Protein AF-0000000077143317 (afdb_homodimer)

Nearest PDB structures (foldseek):
  6uvq-assembly1_A  TM=7.408E-01  e=1.095E-12  Actinomadura melliaura
  2o57-assembly2_D  TM=7.530E-01  e=7.441E-12  Galdieria sulphuraria
  4pne-assembly3_A  TM=7.759E-01  e=2.725E-11  Saccharopolyspora spinosa
  4pne-assembly3_B  TM=7.697E-01  e=2.408E-11  Saccharopolyspora spinosa
  7v6h-assembly2_B  TM=6.371E-01  e=3.889E-10  Saccharopolyspora spinosa

Organism: Thermoanaerobacter italicus (strain DSM 9252 / Ab9) (NCBI:txid580331)

InterPro domains:
  IPR013216 Methyltransferase type 11 [PF08241] (20-117)
  IPR029063 S-adenosyl-L-methionine-dependent methyltransferase superfamily [G3DSA:3.40.50.150] (11-166)
  IPR029063 S-adenosyl-L-methionine-dependent methyltransferase superfamily [SSF53335] (5-152)

Solvent-accessible surface area (backbone atoms only — not comparable to full-atom values): 18092 Å² total; per-residue (Å²): 131,56,68,68,56,50,51,52,45,63,72,70,51,71,51,69,47,38,26,36,28,41,48,31,55,69,31,62,66,43,51,50,45,21,69,38,43,22,38,24,38,26,28,26,74,44,65,65,38,50,53,52,14,49,65,62,37,66,79,41,94,43,45,86,34,49,43,66,34,55,43,50,66,70,63,59,50,55,56,71,46,66,19,44,28,30,32,34,59,66,36,58,40,73,38,93,53,46,66,49,28,50,52,39,47,57,46,28,28,19,85,67,13,38,41,38,41,32,33,50,34,75,63,27,46,52,55,48,42,62,56,25,65,71,65,70,67,82,79,72,44,93,65,50,68,65,56,52,49,49,49,39,30,72,78,66,68,32,69,60,49,73,46,84,48,89,36,40,29,36,39,39,29,54,76,132,57,68,69,57,51,50,52,45,64,72,69,51,73,51,70,48,39,29,36,28,42,48,32,54,69,30,61,66,45,50,50,44,20,69,38,43,22,40,23,39,25,28,24,72,44,66,66,38,49,53,52,14,49,64,63,38,67,80,40,93,44,45,87,34,51,44,64,34,55,43,48,66,73,61,59,52,56,55,71,47,66,18,44,28,31,33,33,59,65,34,59,41,73,38,92,54,46,67,49,28,50,52,41,48,57,46,28,26,18,86,68,12,37,42,38,41,32,34,51,34,75,63,26,45,51,54,48,43,62,56,25,66,72,64,68,67,82,78,71,45,92,65,50,66,66,56,50,50,50,48,39,30,72,77,67,68,34,69,60,49,74,46,84,49,87,36,42,28,36,37,39,30,54,76

Sequence (350 aa):
MERDIKEAMEMLGRGNGKALDIGTGRGRMAAALAEYGYQVVSLDESKEALKRAEGLLKESATLENILLLHGDAHNLPFLDETFDVVATYNAMHHMRDYKKVLDEMVRVCKKGGSILISELNEYGKKVVAERHKERGSHHEANISIEDIAKYLEVEYALIGEIKQGERTDIFISKKMERDIKEAMEMLGRGNGKALDIGTGRGRMAAALAEYGYQVVSLDESKEALKRAEGLLKESATLENILLLHGDAHNLPFLDETFDVVATYNAMHHMRDYKKVLDEMVRVCKKGGSILISELNEYGKKVVAERHKERGSHHEANISIEDIAKYLEVEYALIGEIKQGERTDIFISKK

pLDDT: mean 92.5, std 11.62, range [44.09, 98.94]

Structure (mmCIF, N/CA/C/O backbone):
data_AF-0000000077143317-model_v1
#
loop_
_entity.id
_entity.type
_entity.pdbx_description
1 polymer 'Methyltransferase type 11'
#
loop_
_atom_site.group_PDB
_atom_site.id
_atom_site.type_symbol
_atom_site.label_atom_id
_atom_site.label_alt_id
_atom_site.label_comp_id
_atom_site.label_asym_id
_atom_site.label_entity_id
_atom_site.label_seq_id
_atom_site.pdbx_PDB_ins_code
_atom_site.Cartn_x
_atom_site.Cartn_y
_atom_site.Cartn_z
_atom_site.occupancy
_atom_site.B_iso_or_equiv
_atom_site.auth_seq_id
_atom_site.auth_comp_id
_atom_site.auth_asym_id
_atom_site.auth_atom_id
_atom_site.pdbx_PDB_model_num
ATOM 1 N N . MET A 1 1 ? -5.98 -24.484 3.463 1 80.69 1 MET A N 1
ATOM 2 C CA . MET A 1 1 ? -5.02 -24.016 2.465 1 80.69 1 MET A CA 1
ATOM 3 C C . MET A 1 1 ? -4.828 -25.047 1.367 1 80.69 1 MET A C 1
ATOM 5 O O . MET A 1 1 ? -4.715 -26.25 1.65 1 80.69 1 MET A O 1
ATOM 9 N N . GLU A 1 2 ? -4.883 -24.578 0.141 1 89.44 2 GLU A N 1
ATOM 10 C CA . GLU A 1 2 ? -4.727 -25.484 -0.997 1 89.44 2 GLU A CA 1
ATOM 11 C C . GLU A 1 2 ? -3.311 -26.047 -1.062 1 89.44 2 GLU A C 1
ATOM 13 O O . GLU A 1 2 ? -2.352 -25.391 -0.662 1 89.44 2 GLU A O 1
ATOM 18 N N . ARG A 1 3 ? -3.195 -27.25 -1.628 1 92 3 ARG A N 1
ATOM 19 C CA . ARG A 1 3 ? -1.944 -28 -1.628 1 92 3 ARG A CA 1
ATOM 20 C C . ARG A 1 3 ? -0.84 -27.234 -2.342 1 92 3 ARG A C 1
ATOM 22 O O . ARG A 1 3 ? 0.293 -27.172 -1.862 1 92 3 ARG A O 1
ATOM 29 N N . ASP A 1 4 ? -1.129 -26.703 -3.457 1 94.38 4 ASP A N 1
ATOM 30 C CA . ASP A 1 4 ? -0.106 -26 -4.223 1 94.38 4 ASP A CA 1
ATOM 31 C C . ASP A 1 4 ? 0.357 -24.75 -3.486 1 94.38 4 ASP A C 1
ATOM 33 O O . ASP A 1 4 ? 1.539 -24.391 -3.525 1 94.38 4 ASP A O 1
ATOM 37 N N . ILE A 1 5 ? -0.468 -24.047 -2.768 1 96.62 5 ILE A N 1
ATOM 38 C CA . ILE A 1 5 ? -0.108 -22.875 -1.988 1 96.62 5 ILE A CA 1
ATOM 39 C C . ILE A 1 5 ? 0.762 -23.281 -0.802 1 96.62 5 ILE A C 1
ATOM 41 O O . ILE A 1 5 ? 1.771 -22.641 -0.51 1 96.62 5 ILE A O 1
ATOM 45 N N . LYS A 1 6 ? 0.319 -24.328 -0.169 1 96.44 6 LYS A N 1
ATOM 46 C CA . LYS A 1 6 ? 1.118 -24.844 0.938 1 96.44 6 LYS A CA 1
ATOM 47 C C . LYS A 1 6 ? 2.539 -25.172 0.485 1 96.44 6 LYS A C 1
ATOM 49 O O . LYS A 1 6 ? 3.506 -24.859 1.181 1 96.44 6 LYS A O 1
ATOM 54 N N . GLU A 1 7 ? 2.619 -25.844 -0.623 1 97.19 7 GLU A N 1
ATOM 55 C CA . GLU A 1 7 ? 3.928 -26.188 -1.17 1 97.19 7 GLU A CA 1
ATOM 56 C C . GLU A 1 7 ? 4.746 -24.938 -1.473 1 97.19 7 GLU A C 1
ATOM 58 O O . GLU A 1 7 ? 5.941 -24.875 -1.177 1 97.19 7 GLU A O 1
ATOM 63 N N . ALA A 1 8 ? 4.133 -23.953 -2.076 1 97.81 8 ALA A N 1
ATOM 64 C CA . ALA A 1 8 ? 4.801 -22.688 -2.359 1 97.81 8 ALA A CA 1
ATOM 65 C C . ALA A 1 8 ? 5.328 -22.047 -1.078 1 97.81 8 ALA A C 1
ATOM 67 O O . ALA A 1 8 ? 6.469 -21.578 -1.035 1 97.81 8 ALA A O 1
ATOM 68 N N . MET A 1 9 ? 4.551 -22.078 -0.03 1 98 9 MET A N 1
ATOM 69 C CA . MET A 1 9 ? 4.918 -21.469 1.244 1 98 9 MET A CA 1
ATOM 70 C C . MET A 1 9 ? 6.062 -22.234 1.901 1 98 9 MET A C 1
ATOM 72 O O . MET A 1 9 ? 6.945 -21.625 2.516 1 98 9 MET A O 1
ATOM 76 N N . GLU A 1 10 ? 5.969 -23.484 1.761 1 97.44 10 GLU A N 1
ATOM 77 C CA . GLU A 1 10 ? 7.043 -24.297 2.318 1 97.44 10 GLU A CA 1
ATOM 78 C C . GLU A 1 10 ? 8.367 -24.031 1.615 1 97.44 10 GLU A C 1
ATOM 80 O O . GLU A 1 10 ? 9.43 -24.031 2.25 1 97.44 10 GLU A O 1
ATOM 85 N N . MET A 1 11 ? 8.32 -23.812 0.359 1 97.88 11 MET A N 1
ATOM 86 C CA . MET A 1 11 ? 9.523 -23.453 -0.387 1 97.88 11 MET A CA 1
ATOM 87 C C . MET A 1 11 ? 10.039 -22.094 0.04 1 97.88 11 MET A C 1
ATOM 89 O O . MET A 1 11 ? 11.25 -21.875 0.135 1 97.88 11 MET A O 1
ATOM 93 N N . LEU A 1 12 ? 9.203 -21.156 0.278 1 98.19 12 LEU A N 1
ATOM 94 C CA . LEU A 1 12 ? 9.539 -19.781 0.642 1 98.19 12 LEU A CA 1
ATOM 95 C C . LEU A 1 12 ? 10.055 -19.719 2.074 1 98.19 12 LEU A C 1
ATOM 97 O O . LEU A 1 12 ? 11.062 -19.062 2.346 1 98.19 12 LEU A O 1
ATOM 101 N N . GLY A 1 13 ? 9.305 -20.344 2.982 1 97.94 13 GLY A N 1
ATOM 102 C CA . GLY A 1 13 ? 9.617 -20.297 4.402 1 97.94 13 GLY A CA 1
ATOM 103 C C . GLY A 1 13 ? 8.961 -19.141 5.117 1 97.94 13 GLY A C 1
ATOM 104 O O . GLY A 1 13 ? 8.508 -18.188 4.477 1 97.94 13 GLY A O 1
ATOM 105 N N . ARG A 1 14 ? 8.93 -19.266 6.434 1 97.81 14 ARG A N 1
ATOM 106 C CA . ARG A 1 14 ? 8.391 -18.203 7.266 1 97.81 14 ARG A CA 1
ATOM 107 C C . ARG A 1 14 ? 9.32 -16.984 7.262 1 97.81 14 ARG A C 1
ATOM 109 O O . ARG A 1 14 ? 10.523 -17.109 7.043 1 97.81 14 ARG A O 1
ATOM 116 N N . GLY A 1 15 ? 8.672 -15.805 7.52 1 96.31 15 GLY A N 1
ATOM 117 C CA . GLY A 1 15 ? 9.43 -14.562 7.574 1 96.31 15 GLY A CA 1
ATOM 118 C C . GLY A 1 15 ? 8.664 -13.422 8.227 1 96.31 15 GLY A C 1
ATOM 119 O O . GLY A 1 15 ? 7.676 -13.648 8.922 1 96.31 15 GLY A O 1
ATOM 120 N N . ASN A 1 16 ? 9.297 -12.188 8.195 1 93.56 16 ASN A N 1
ATOM 121 C CA . ASN A 1 16 ? 8.656 -11.047 8.844 1 93.56 16 ASN A CA 1
ATOM 122 C C . ASN A 1 16 ? 8.719 -9.797 7.965 1 93.56 16 ASN A C 1
ATOM 124 O O . ASN A 1 16 ? 8.344 -8.711 8.406 1 93.56 16 ASN A O 1
ATOM 128 N N . GLY A 1 17 ? 9.133 -9.844 6.844 1 96.31 17 GLY A N 1
ATOM 129 C CA . GLY A 1 17 ? 9.273 -8.688 5.973 1 96.31 17 GLY A CA 1
ATOM 130 C C . GLY A 1 17 ? 8.023 -8.375 5.184 1 96.31 17 GLY A C 1
ATOM 131 O O . GLY A 1 17 ? 6.934 -8.844 5.523 1 96.31 17 GLY A O 1
ATOM 132 N N . LYS A 1 18 ? 8.125 -7.504 4.215 1 98.38 18 LYS A N 1
ATOM 133 C CA . LYS A 1 18 ? 7.027 -7.098 3.344 1 98.38 18 LYS A CA 1
ATOM 134 C C . LYS A 1 18 ? 6.91 -8.023 2.139 1 98.38 18 LYS A C 1
ATOM 136 O O . LYS A 1 18 ? 7.91 -8.344 1.495 1 98.38 18 LYS A O 1
ATOM 141 N N . ALA A 1 19 ? 5.699 -8.492 1.866 1 98.81 19 ALA A N 1
ATOM 142 C CA . ALA A 1 19 ? 5.426 -9.32 0.696 1 98.81 19 ALA A CA 1
ATOM 143 C C . ALA A 1 19 ? 4.379 -8.672 -0.204 1 98.81 19 ALA A C 1
ATOM 145 O O . ALA A 1 19 ? 3.432 -8.047 0.283 1 98.81 19 ALA A O 1
ATOM 146 N N . LEU A 1 20 ? 4.598 -8.812 -1.461 1 98.94 20 LEU A N 1
ATOM 147 C CA . LEU A 1 20 ? 3.641 -8.359 -2.465 1 98.94 20 LEU A CA 1
ATOM 148 C C . LEU A 1 20 ? 2.988 -9.547 -3.166 1 98.94 20 LEU A C 1
ATOM 150 O O . LEU A 1 20 ? 3.682 -10.43 -3.67 1 98.94 20 LEU A O 1
ATOM 154 N N . ASP A 1 21 ? 1.729 -9.609 -3.125 1 98.75 21 ASP A N 1
ATOM 155 C CA . ASP A 1 21 ? 0.926 -10.562 -3.891 1 98.75 21 ASP A CA 1
ATOM 156 C C . ASP A 1 21 ? 0.258 -9.883 -5.082 1 98.75 21 ASP A C 1
ATOM 158 O O . ASP A 1 21 ? -0.619 -9.031 -4.91 1 98.75 21 ASP A O 1
ATOM 162 N N . ILE A 1 22 ? 0.674 -10.242 -6.277 1 98.56 22 ILE A N 1
ATOM 163 C CA . ILE A 1 22 ? 0.123 -9.648 -7.488 1 98.56 22 ILE A CA 1
ATOM 164 C C . ILE A 1 22 ? -0.989 -10.539 -8.039 1 98.56 22 ILE A C 1
ATOM 166 O O . ILE A 1 22 ? -0.757 -11.703 -8.359 1 98.56 22 ILE A O 1
ATOM 170 N N . GLY A 1 23 ? -2.082 -9.969 -8.289 1 97.56 23 GLY A N 1
ATOM 171 C CA . GLY A 1 23 ? -3.266 -10.742 -8.617 1 97.56 23 GLY A CA 1
ATOM 172 C C . GLY A 1 23 ? -3.957 -11.312 -7.395 1 97.56 23 GLY A C 1
ATOM 173 O O . GLY A 1 23 ? -3.898 -12.523 -7.152 1 97.56 23 GLY A O 1
ATOM 174 N N . THR A 1 24 ? -4.738 -10.508 -6.684 1 95.12 24 THR A N 1
ATOM 175 C CA . THR A 1 24 ? -5.328 -10.891 -5.406 1 95.12 24 THR A CA 1
ATOM 176 C C . THR A 1 24 ? -6.316 -12.039 -5.586 1 95.12 24 THR A C 1
ATOM 178 O O . THR A 1 24 ? -6.285 -13.016 -4.832 1 95.12 24 THR A O 1
ATOM 181 N N . GLY A 1 25 ? -7.211 -11.906 -6.629 1 94.31 25 GLY A N 1
ATOM 182 C CA . GLY A 1 25 ? -8.25 -12.906 -6.801 1 94.31 25 GLY A CA 1
ATOM 183 C C . GLY A 1 25 ? -9.062 -13.148 -5.543 1 94.31 25 GLY A C 1
ATOM 184 O O . GLY A 1 25 ? -9.648 -12.219 -4.984 1 94.31 25 GLY A O 1
ATOM 185 N N . ARG A 1 26 ? -9.031 -14.367 -5.035 1 92.94 26 ARG A N 1
ATOM 186 C CA . ARG A 1 26 ? -9.781 -14.711 -3.834 1 92.94 26 ARG A CA 1
ATOM 187 C C . ARG A 1 26 ? -8.945 -14.484 -2.58 1 92.94 26 ARG A C 1
ATOM 189 O O . ARG A 1 26 ? -9.406 -14.734 -1.465 1 92.94 26 ARG A O 1
ATOM 196 N N . GLY A 1 27 ? -7.742 -14.047 -2.727 1 96.06 27 GLY A N 1
ATOM 197 C CA . GLY A 1 27 ? -6.891 -13.664 -1.61 1 96.06 27 GLY A CA 1
ATOM 198 C C . GLY A 1 27 ? -6.199 -14.844 -0.954 1 96.06 27 GLY A C 1
ATOM 199 O O . GLY A 1 27 ? -5.77 -14.758 0.198 1 96.06 27 GLY A O 1
ATOM 200 N N . ARG A 1 28 ? -6.102 -15.977 -1.684 1 95.25 28 ARG A N 1
ATOM 201 C CA . ARG A 1 28 ? -5.562 -17.203 -1.095 1 95.25 28 ARG A CA 1
ATOM 202 C C . ARG A 1 28 ? -4.074 -17.062 -0.805 1 95.25 28 ARG A C 1
ATOM 204 O O . ARG A 1 28 ? -3.613 -17.391 0.288 1 95.25 28 ARG A O 1
ATOM 211 N N . MET A 1 29 ? -3.342 -16.562 -1.785 1 97.12 29 MET A N 1
ATOM 212 C CA . MET A 1 29 ? -1.905 -16.391 -1.595 1 97.12 29 MET A CA 1
ATOM 213 C C . MET A 1 29 ? -1.624 -15.312 -0.547 1 97.12 29 MET A C 1
ATOM 215 O O . MET A 1 29 ? -0.729 -15.477 0.285 1 97.12 29 MET A O 1
ATOM 219 N N . ALA A 1 30 ? -2.367 -14.25 -0.561 1 97.62 30 ALA A N 1
ATOM 220 C CA . ALA A 1 30 ? -2.221 -13.195 0.439 1 97.62 30 ALA A CA 1
ATOM 221 C C . ALA A 1 30 ? -2.389 -13.75 1.851 1 97.62 30 ALA A C 1
ATOM 223 O O . ALA A 1 30 ? -1.577 -13.469 2.736 1 97.62 30 ALA A O 1
ATOM 224 N N . ALA A 1 31 ? -3.416 -14.531 2.045 1 96.94 31 ALA A N 1
ATOM 225 C CA . ALA A 1 31 ? -3.689 -15.133 3.35 1 96.94 31 ALA A CA 1
ATOM 226 C C . ALA A 1 31 ? -2.541 -16.031 3.787 1 96.94 31 ALA A C 1
ATOM 228 O O . ALA A 1 31 ? -2.127 -16.016 4.949 1 96.94 31 ALA A O 1
ATOM 229 N N . ALA A 1 32 ? -2.043 -16.844 2.875 1 97.06 32 ALA A N 1
ATOM 230 C CA . ALA A 1 32 ? -0.961 -17.781 3.182 1 97.06 32 ALA A CA 1
ATOM 231 C C . ALA A 1 32 ? 0.311 -17.031 3.576 1 97.06 32 ALA A C 1
ATOM 233 O O . ALA A 1 32 ? 0.96 -17.391 4.562 1 97.06 32 ALA A O 1
ATOM 234 N N . LEU A 1 33 ? 0.642 -16.016 2.791 1 98 33 LEU A N 1
ATOM 235 C CA . LEU A 1 33 ? 1.814 -15.203 3.098 1 98 33 LEU A CA 1
ATOM 236 C C . LEU A 1 33 ? 1.692 -14.57 4.484 1 98 33 LEU A C 1
ATOM 238 O O . LEU A 1 33 ? 2.652 -14.57 5.258 1 98 33 LEU A O 1
ATOM 242 N N . ALA A 1 34 ? 0.528 -14.062 4.758 1 97.38 34 ALA A N 1
ATOM 243 C CA . ALA A 1 34 ? 0.29 -13.461 6.066 1 97.38 34 ALA A CA 1
ATOM 244 C C . ALA A 1 34 ? 0.438 -14.492 7.18 1 97.38 34 ALA A C 1
ATOM 246 O O . ALA A 1 34 ? 1.044 -14.211 8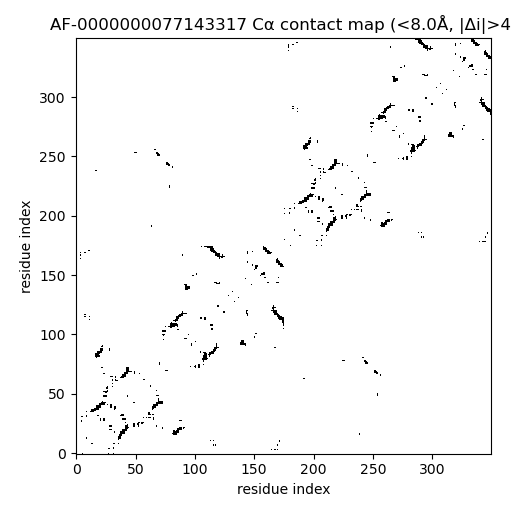.219 1 97.38 34 ALA A O 1
ATOM 247 N N . GLU A 1 35 ? -0.109 -15.609 6.949 1 96.12 35 GLU A N 1
ATOM 248 C CA . GLU A 1 35 ? -0.015 -16.688 7.926 1 96.12 35 GLU A CA 1
ATOM 249 C C . GLU A 1 35 ? 1.438 -17.094 8.172 1 96.12 35 GLU A C 1
ATOM 251 O O . GLU A 1 35 ? 1.794 -17.5 9.281 1 96.12 35 GLU A O 1
ATOM 256 N N . TYR A 1 36 ? 2.213 -16.984 7.168 1 97.25 36 TYR A N 1
ATOM 257 C CA . TYR A 1 36 ? 3.621 -17.344 7.285 1 97.25 36 TYR A CA 1
ATOM 258 C C . TYR A 1 36 ? 4.43 -16.203 7.887 1 97.25 36 TYR A C 1
ATOM 260 O O . TYR A 1 36 ? 5.656 -16.281 7.988 1 97.25 36 TYR A O 1
ATOM 268 N N . GLY A 1 37 ? 3.814 -15.047 8.227 1 96.31 37 GLY A N 1
ATOM 269 C CA . GLY A 1 37 ? 4.445 -14.039 9.062 1 96.31 37 GLY A CA 1
ATOM 270 C C . GLY A 1 37 ? 4.727 -12.742 8.328 1 96.31 37 GLY A C 1
ATOM 271 O O . GLY A 1 37 ? 5.184 -11.773 8.922 1 96.31 37 GLY A O 1
ATOM 272 N N . TYR A 1 38 ? 4.391 -12.656 7.062 1 97.5 38 TYR A N 1
ATOM 273 C CA . TYR A 1 38 ? 4.73 -11.492 6.254 1 97.5 38 TYR A CA 1
ATOM 274 C C . TYR A 1 38 ? 3.678 -10.398 6.402 1 97.5 38 TYR A C 1
ATOM 276 O O . TYR A 1 38 ? 2.518 -10.68 6.699 1 97.5 38 TYR A O 1
ATOM 284 N N . GLN A 1 39 ? 4.125 -9.164 6.27 1 97.44 39 GLN A N 1
ATOM 285 C CA . GLN A 1 39 ? 3.217 -8.055 6.016 1 97.44 39 GLN A CA 1
ATOM 286 C C . GLN A 1 39 ? 2.889 -7.938 4.531 1 97.44 39 GLN A C 1
ATOM 288 O O . GLN A 1 39 ? 3.77 -7.672 3.713 1 97.44 39 GLN A O 1
ATOM 293 N N . VAL A 1 40 ? 1.593 -8.102 4.184 1 98.31 40 VAL A N 1
ATOM 294 C CA . VAL A 1 40 ? 1.258 -8.406 2.797 1 98.31 40 VAL A CA 1
ATOM 295 C C . VAL A 1 40 ? 0.518 -7.223 2.176 1 98.31 40 VAL A C 1
ATOM 297 O O . VAL A 1 40 ? -0.42 -6.688 2.77 1 98.31 40 VAL A O 1
ATOM 300 N N . VAL A 1 41 ? 0.994 -6.781 1.05 1 98.75 41 VAL A N 1
ATOM 301 C CA . VAL A 1 41 ? 0.211 -5.977 0.118 1 98.75 41 VAL A CA 1
ATOM 302 C C . VAL A 1 41 ? -0.291 -6.852 -1.027 1 98.75 41 VAL A C 1
ATOM 304 O O . VAL A 1 41 ? 0.492 -7.559 -1.665 1 98.75 41 VAL A O 1
ATOM 307 N N . SER A 1 42 ? -1.519 -6.914 -1.199 1 98.69 42 SER A N 1
ATOM 308 C CA . SER A 1 42 ? -2.104 -7.672 -2.301 1 98.69 42 SER A CA 1
ATOM 309 C C . SER A 1 42 ? -2.777 -6.746 -3.311 1 98.69 42 SER A C 1
ATOM 311 O O . SER A 1 42 ? -3.68 -5.984 -2.957 1 98.69 42 SER A O 1
ATOM 313 N N . LEU A 1 43 ? -2.363 -6.848 -4.547 1 98.69 43 LEU A N 1
ATOM 314 C CA . LEU A 1 43 ? -2.734 -5.887 -5.578 1 98.69 43 LEU A CA 1
ATOM 315 C C . LEU A 1 43 ? -3.559 -6.559 -6.672 1 98.69 43 LEU A C 1
ATOM 317 O O . LEU A 1 43 ? -3.238 -7.664 -7.109 1 98.69 43 LEU A O 1
ATOM 321 N N . ASP A 1 44 ? -4.617 -5.93 -7.066 1 98.38 44 ASP A N 1
ATOM 322 C CA . ASP A 1 44 ? -5.449 -6.371 -8.18 1 98.38 44 ASP A CA 1
ATOM 323 C C . ASP A 1 44 ? -6.012 -5.18 -8.953 1 98.38 44 ASP A C 1
ATOM 325 O O . ASP A 1 44 ? -6.281 -4.125 -8.367 1 98.38 44 ASP A O 1
ATOM 329 N N . GLU A 1 45 ? -6.215 -5.363 -10.234 1 97 45 GLU A N 1
ATOM 330 C CA . GLU A 1 45 ? -6.758 -4.289 -11.062 1 97 45 GLU A CA 1
ATOM 331 C C . GLU A 1 45 ? -8.273 -4.211 -10.938 1 97 45 GLU A C 1
ATOM 333 O O . GLU A 1 45 ? -8.883 -3.197 -11.289 1 97 45 GLU A O 1
ATOM 338 N N . SER A 1 46 ? -8.828 -5.266 -10.477 1 97 46 SER A N 1
ATOM 339 C CA . SER A 1 46 ? -10.281 -5.332 -10.344 1 97 46 SER A CA 1
ATOM 340 C C . SER A 1 46 ? -10.727 -4.98 -8.93 1 97 46 SER A C 1
ATOM 342 O O . SER A 1 46 ? -10.469 -5.738 -7.988 1 97 46 SER A O 1
ATOM 344 N N . LYS A 1 47 ? -11.484 -3.881 -8.773 1 96.69 47 LYS A N 1
ATOM 345 C CA . LYS A 1 47 ? -12.031 -3.52 -7.473 1 96.69 47 LYS A CA 1
ATOM 346 C C . LYS A 1 47 ? -13.016 -4.578 -6.977 1 96.69 47 LYS A C 1
ATOM 348 O O . LYS A 1 47 ? -13.109 -4.828 -5.773 1 96.69 47 LYS A O 1
ATOM 353 N N . GLU A 1 48 ? -13.695 -5.141 -7.895 1 96.88 48 GLU A N 1
ATOM 354 C CA . GLU A 1 48 ? -14.633 -6.203 -7.547 1 96.88 48 GLU A CA 1
ATOM 355 C C . GLU A 1 48 ? -13.906 -7.406 -6.949 1 96.88 48 GLU A C 1
ATOM 357 O O . GLU A 1 48 ? -14.367 -7.988 -5.965 1 96.88 48 GLU A O 1
ATOM 362 N N . ALA A 1 49 ? -12.797 -7.762 -7.559 1 96.31 49 ALA A N 1
ATOM 363 C CA . ALA A 1 49 ? -11.992 -8.859 -7.023 1 96.31 49 ALA A CA 1
ATOM 364 C C . ALA A 1 49 ? -11.5 -8.539 -5.613 1 96.31 49 ALA A C 1
ATOM 366 O O . ALA A 1 49 ? -11.523 -9.406 -4.734 1 96.31 49 ALA A O 1
ATOM 367 N N . LEU A 1 50 ? -11.133 -7.301 -5.41 1 98 50 LEU A N 1
ATOM 368 C CA . LEU A 1 50 ? -10.648 -6.883 -4.102 1 98 50 LEU A CA 1
ATOM 369 C C . LEU A 1 50 ? -11.758 -6.953 -3.059 1 98 50 LEU A C 1
ATOM 371 O O . LEU A 1 50 ? -11.531 -7.406 -1.935 1 98 50 LEU A O 1
ATOM 375 N N . LYS A 1 51 ? -12.906 -6.531 -3.416 1 97.25 51 LYS A N 1
ATOM 376 C CA . LYS A 1 51 ? -14.039 -6.578 -2.488 1 97.25 51 LYS A CA 1
ATOM 377 C C . LYS A 1 51 ? -14.391 -8.016 -2.133 1 97.25 51 LYS A C 1
ATOM 379 O O . LYS A 1 51 ? -14.68 -8.32 -0.973 1 97.25 51 LYS A O 1
ATOM 384 N N . ARG A 1 52 ? -14.391 -8.828 -3.154 1 96.31 52 ARG A N 1
ATOM 385 C CA . ARG A 1 52 ? -14.648 -10.242 -2.91 1 96.31 52 ARG A CA 1
ATOM 386 C C . ARG A 1 52 ? -13.594 -10.836 -1.977 1 96.31 52 ARG A C 1
ATOM 388 O O . ARG A 1 52 ? -13.93 -11.555 -1.032 1 96.31 52 ARG A O 1
ATOM 395 N N . ALA A 1 53 ? -12.359 -10.531 -2.277 1 96.88 53 ALA A N 1
ATOM 396 C CA . ALA A 1 53 ? -11.273 -11.023 -1.436 1 96.88 53 ALA A CA 1
ATOM 397 C C . ALA A 1 53 ? -11.414 -10.523 -0.001 1 96.88 53 ALA A C 1
ATOM 399 O O . ALA A 1 53 ? -11.18 -11.266 0.951 1 96.88 53 ALA A O 1
ATOM 400 N N . GLU A 1 54 ? -11.719 -9.273 0.149 1 96.19 54 GLU A N 1
ATOM 401 C CA . GLU A 1 54 ? -11.93 -8.695 1.473 1 96.19 54 GLU A CA 1
ATOM 402 C C . GLU A 1 54 ? -12.953 -9.508 2.268 1 96.19 54 GLU A C 1
ATOM 404 O O . GLU A 1 54 ? -12.734 -9.805 3.443 1 96.19 54 GLU A O 1
ATOM 409 N N . GLY A 1 55 ? -14.062 -9.805 1.61 1 95.56 55 GLY A N 1
ATOM 410 C CA . GLY A 1 55 ? -15.086 -10.609 2.258 1 95.56 55 GLY A CA 1
ATOM 411 C C . GLY A 1 55 ? -14.586 -11.984 2.66 1 95.56 55 GLY A C 1
ATOM 412 O O . GLY A 1 55 ? -14.922 -12.484 3.738 1 95.56 55 GLY A O 1
ATOM 413 N N . LEU A 1 56 ? -13.773 -12.57 1.876 1 94.06 56 LEU A N 1
ATOM 414 C CA . LEU A 1 56 ? -13.273 -13.922 2.111 1 94.06 56 LEU A CA 1
ATOM 415 C C . LEU A 1 56 ? -12.211 -13.922 3.207 1 94.06 56 LEU A C 1
ATOM 417 O O . LEU A 1 56 ? -12.102 -14.891 3.965 1 94.06 56 LEU A O 1
ATOM 421 N N . LEU A 1 57 ? -11.508 -12.797 3.311 1 94.56 57 LEU A N 1
ATOM 422 C CA . LEU A 1 57 ? -10.391 -12.703 4.246 1 94.56 57 LEU A CA 1
ATOM 423 C C . LEU A 1 57 ? -10.867 -12.273 5.625 1 94.56 57 LEU A C 1
ATOM 425 O O . LEU A 1 57 ? -10.117 -12.359 6.602 1 94.56 57 LEU A O 1
ATOM 429 N N . LYS A 1 58 ? -12.055 -11.727 5.664 1 87.44 58 LYS A N 1
ATOM 430 C CA . LYS A 1 58 ? -12.594 -11.211 6.922 1 87.44 58 LYS A CA 1
ATOM 431 C C . LYS A 1 58 ? -12.508 -12.258 8.023 1 87.44 58 LYS A C 1
ATOM 433 O O . LYS A 1 58 ? -12.336 -11.922 9.195 1 87.44 58 LYS A O 1
ATOM 438 N N . GLU A 1 59 ? -12.469 -13.469 7.688 1 79.88 59 GLU A N 1
ATOM 439 C CA . GLU A 1 59 ? -12.469 -14.531 8.688 1 79.88 59 GLU A CA 1
ATOM 440 C C . GLU A 1 59 ? -11.047 -15.016 8.977 1 79.88 59 GLU A C 1
ATOM 442 O O . GLU A 1 59 ? -10.844 -15.906 9.812 1 79.88 59 GLU A O 1
ATOM 447 N N . SER A 1 60 ? -10.172 -14.297 8.328 1 79.38 60 SER A N 1
ATOM 448 C CA . SER A 1 60 ? -8.789 -14.719 8.539 1 79.38 60 SER A CA 1
ATOM 449 C C . SER A 1 60 ? -8.18 -14.039 9.758 1 79.38 60 SER A C 1
ATOM 451 O O . SER A 1 60 ? -8.359 -12.828 9.953 1 79.38 60 SER A O 1
ATOM 453 N N . ALA A 1 61 ? -7.496 -14.797 10.523 1 74.88 61 ALA A N 1
ATOM 454 C CA . ALA A 1 61 ? -6.855 -14.273 11.727 1 74.88 61 ALA A CA 1
ATOM 455 C C . ALA A 1 61 ? -5.707 -13.328 11.375 1 74.88 61 ALA A C 1
ATOM 457 O O . ALA A 1 61 ? -5.199 -12.609 12.242 1 74.88 61 ALA A O 1
ATOM 458 N N . THR A 1 62 ? -5.359 -13.258 10.18 1 83.94 62 THR A N 1
ATOM 459 C CA . THR A 1 62 ? -4.184 -12.5 9.773 1 83.94 62 THR A CA 1
ATOM 460 C C . THR A 1 62 ? -4.582 -11.312 8.891 1 83.94 62 THR A C 1
ATOM 462 O O . THR A 1 62 ? -3.738 -10.727 8.211 1 83.94 62 THR A O 1
ATOM 465 N N . LEU A 1 63 ? -5.77 -10.945 8.93 1 85.31 63 LEU A N 1
ATOM 466 C CA . LEU A 1 63 ? -6.293 -9.875 8.078 1 85.31 63 LEU A CA 1
ATOM 467 C C . LEU A 1 63 ? -5.57 -8.562 8.352 1 85.31 63 LEU A C 1
ATOM 469 O O . LEU A 1 63 ? -5.375 -7.754 7.438 1 85.31 63 LEU A O 1
ATOM 473 N N . GLU A 1 64 ? -5.086 -8.461 9.578 1 88.75 64 GLU A N 1
ATOM 474 C CA . GLU A 1 64 ? -4.41 -7.223 9.961 1 88.75 64 GLU A CA 1
ATOM 475 C C . GLU A 1 64 ? -3.09 -7.059 9.211 1 88.75 64 GLU A C 1
ATOM 477 O O . GLU A 1 64 ? -2.613 -5.938 9.023 1 88.75 64 GLU A O 1
ATOM 482 N N . ASN A 1 65 ? -2.574 -8.133 8.711 1 94.62 65 ASN A N 1
ATOM 483 C CA . ASN A 1 65 ? -1.291 -8.094 8.016 1 94.62 65 ASN A CA 1
ATOM 484 C C . ASN A 1 65 ? -1.471 -7.945 6.512 1 94.62 65 ASN A C 1
ATOM 486 O O . ASN A 1 65 ? -0.495 -7.98 5.758 1 94.62 65 ASN A O 1
ATOM 490 N N . ILE A 1 66 ? -2.701 -7.797 6.07 1 97.62 66 ILE A N 1
ATOM 491 C CA . ILE A 1 66 ? -2.963 -7.75 4.637 1 97.62 66 ILE A CA 1
ATOM 492 C C . ILE A 1 66 ? -3.553 -6.391 4.266 1 97.62 66 ILE A C 1
ATOM 494 O O . ILE A 1 66 ? -4.527 -5.941 4.871 1 97.62 66 ILE A O 1
ATOM 498 N N . LEU A 1 67 ? -2.965 -5.75 3.361 1 98.31 67 LEU A N 1
ATOM 499 C CA . LEU A 1 67 ? -3.494 -4.531 2.752 1 98.31 67 LEU A CA 1
ATOM 500 C C . LEU A 1 67 ? -3.904 -4.785 1.305 1 98.31 67 LEU A C 1
ATOM 502 O O . LEU A 1 67 ? -3.07 -5.16 0.476 1 98.31 67 LEU A O 1
ATOM 506 N N . LEU A 1 68 ? -5.156 -4.633 0.982 1 98.44 68 LEU A N 1
ATOM 507 C CA . LEU A 1 68 ? -5.652 -4.77 -0.382 1 98.44 68 LEU A CA 1
ATOM 508 C C . LEU A 1 68 ? -5.504 -3.459 -1.148 1 98.44 68 LEU A C 1
ATOM 510 O O . LEU A 1 68 ? -5.895 -2.398 -0.658 1 98.44 68 LEU A O 1
ATOM 514 N N . LEU A 1 69 ? -4.93 -3.562 -2.318 1 98.75 69 LEU A N 1
ATOM 515 C CA . LEU A 1 69 ? -4.535 -2.385 -3.084 1 98.75 69 LEU A CA 1
ATOM 516 C C . LEU A 1 69 ? -5.035 -2.477 -4.52 1 98.75 69 LEU A C 1
ATOM 518 O O . LEU A 1 69 ? -4.789 -3.471 -5.207 1 98.75 69 LEU A O 1
ATOM 522 N N . HIS A 1 70 ? -5.773 -1.453 -4.945 1 98.75 70 HIS A N 1
ATOM 523 C CA . HIS A 1 70 ? -6.148 -1.351 -6.352 1 98.75 70 HIS A CA 1
ATOM 524 C C . HIS A 1 70 ? -4.996 -0.82 -7.195 1 98.75 70 HIS A C 1
ATOM 526 O O . HIS A 1 70 ? -4.453 0.25 -6.91 1 98.75 70 HIS A O 1
ATOM 532 N N . GLY A 1 71 ? -4.617 -1.608 -8.234 1 98 71 GLY A N 1
ATOM 533 C CA . GLY A 1 71 ? -3.498 -1.146 -9.031 1 98 71 GLY A CA 1
ATOM 534 C C . GLY A 1 71 ? -3.219 -2.033 -10.234 1 98 71 GLY A C 1
ATOM 535 O O . GLY A 1 71 ? -3.816 -3.102 -10.375 1 98 71 GLY A O 1
ATOM 536 N N . ASP A 1 72 ? -2.324 -1.55 -11.086 1 97.75 72 ASP A N 1
ATOM 537 C CA . ASP A 1 72 ? -1.924 -2.211 -12.32 1 97.75 72 ASP A CA 1
ATOM 538 C C . ASP A 1 72 ? -0.577 -2.912 -12.156 1 97.75 72 ASP A C 1
ATOM 540 O O . ASP A 1 72 ? 0.436 -2.268 -11.883 1 97.75 72 ASP A O 1
ATOM 544 N N . ALA A 1 73 ? -0.543 -4.195 -12.406 1 98.06 73 ALA A N 1
ATOM 545 C CA . ALA A 1 73 ? 0.662 -5.004 -12.234 1 98.06 73 ALA A CA 1
ATOM 546 C C . ALA A 1 73 ? 1.756 -4.57 -13.203 1 98.06 73 ALA A C 1
ATOM 548 O O . ALA A 1 73 ? 2.938 -4.848 -12.984 1 98.06 73 ALA A O 1
ATOM 549 N N . HIS A 1 74 ? 1.365 -3.941 -14.297 1 98.31 74 HIS A N 1
ATOM 550 C CA . HIS A 1 74 ? 2.322 -3.537 -15.32 1 98.31 74 HIS A CA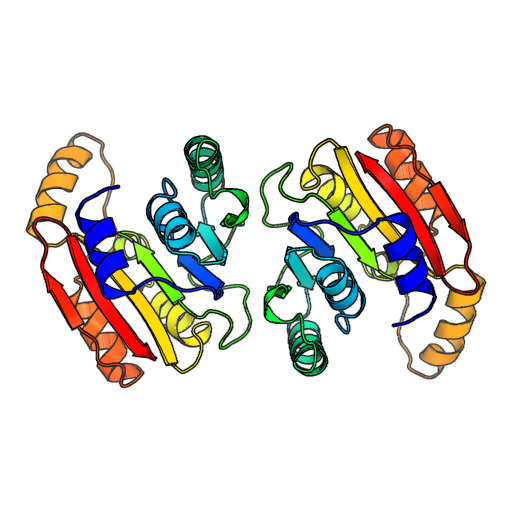 1
ATOM 551 C C . HIS A 1 74 ? 3.076 -2.279 -14.906 1 98.31 74 HIS A C 1
ATOM 553 O O . HIS A 1 74 ? 4.074 -1.912 -15.531 1 98.31 74 HIS A O 1
ATOM 559 N N . ASN A 1 75 ? 2.549 -1.562 -13.953 1 98 75 ASN A N 1
ATOM 560 C CA . ASN A 1 75 ? 3.119 -0.339 -13.398 1 98 75 ASN A CA 1
ATOM 561 C C . ASN A 1 75 ? 2.92 -0.264 -11.883 1 98 75 ASN A C 1
ATOM 563 O O . ASN A 1 75 ? 2.076 0.494 -11.406 1 98 75 ASN A O 1
ATOM 567 N N . LEU A 1 76 ? 3.756 -1.006 -11.211 1 98.75 76 LEU A N 1
ATOM 568 C CA . LEU A 1 76 ? 3.586 -1.125 -9.766 1 98.75 76 LEU A CA 1
ATOM 569 C C . LEU A 1 76 ? 3.928 0.187 -9.07 1 98.75 76 LEU A C 1
ATOM 571 O O . LEU A 1 76 ? 4.969 0.79 -9.344 1 98.75 76 LEU A O 1
ATOM 575 N N . PRO A 1 77 ? 3.174 0.636 -8.109 1 98.69 77 PRO A N 1
ATOM 576 C CA . PRO A 1 77 ? 3.32 1.96 -7.5 1 98.69 77 PRO A CA 1
ATOM 577 C C . PRO A 1 77 ? 4.293 1.964 -6.324 1 98.69 77 PRO A C 1
ATOM 579 O O . PRO A 1 77 ? 4.043 2.631 -5.316 1 98.69 77 PRO A O 1
ATOM 582 N N . PHE A 1 78 ? 5.328 1.216 -6.383 1 98.69 78 PHE A N 1
ATOM 583 C CA . PHE A 1 78 ? 6.297 1.084 -5.301 1 98.69 78 PHE A CA 1
ATOM 584 C C . PHE A 1 78 ? 7.691 1.478 -5.77 1 98.69 78 PHE A C 1
ATOM 586 O O . PHE A 1 78 ? 7.992 1.412 -6.965 1 98.69 78 PHE A O 1
ATOM 593 N N . LEU A 1 79 ? 8.484 1.912 -4.863 1 98.06 79 LEU A N 1
ATOM 594 C CA . LEU A 1 79 ? 9.891 2.172 -5.145 1 98.06 79 LEU A CA 1
ATOM 595 C C . LEU A 1 79 ? 10.641 0.87 -5.398 1 98.06 79 LEU A C 1
ATOM 597 O O . LEU A 1 79 ? 10.133 -0.214 -5.098 1 98.06 79 LEU A O 1
ATOM 601 N N . ASP A 1 80 ? 11.828 0.995 -5.957 1 98.25 80 ASP A N 1
ATOM 602 C CA . ASP A 1 80 ? 12.688 -0.161 -6.172 1 98.25 80 ASP A CA 1
ATOM 603 C C . ASP A 1 80 ? 13.047 -0.836 -4.852 1 98.25 80 ASP A C 1
ATOM 605 O O . ASP A 1 80 ? 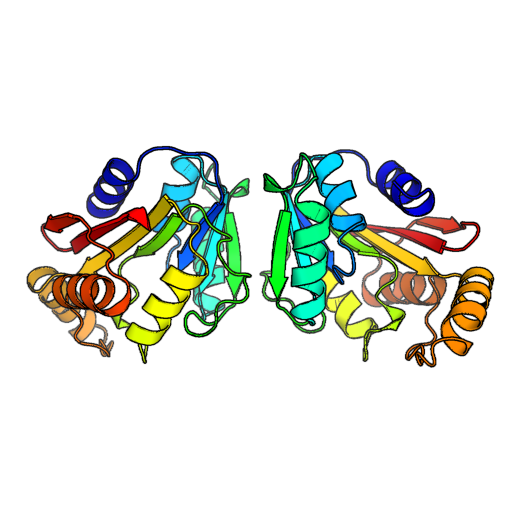13.141 -0.174 -3.816 1 98.25 80 ASP A O 1
ATOM 609 N N . GLU A 1 81 ? 13.125 -2.184 -4.863 1 98 81 GLU A N 1
ATOM 610 C CA . GLU A 1 81 ? 13.672 -2.951 -3.748 1 98 81 GLU A CA 1
ATOM 611 C C . GLU A 1 81 ? 12.891 -2.697 -2.465 1 98 81 GLU A C 1
ATOM 613 O O . GLU A 1 81 ? 13.469 -2.422 -1.417 1 98 81 GLU A O 1
ATOM 618 N N . THR A 1 82 ? 11.625 -2.791 -2.572 1 97.88 82 THR A N 1
ATOM 619 C CA . THR A 1 82 ? 10.719 -2.492 -1.463 1 97.88 82 THR A CA 1
ATOM 620 C C . THR A 1 82 ? 10.336 -3.77 -0.722 1 97.88 82 THR A C 1
ATOM 622 O O . THR A 1 82 ? 10.203 -3.768 0.504 1 97.88 82 THR A O 1
ATOM 625 N N . PHE A 1 83 ? 10.203 -4.898 -1.422 1 98.62 83 PHE A N 1
ATOM 626 C CA . PHE A 1 83 ? 9.57 -6.078 -0.845 1 98.62 83 PHE A CA 1
ATOM 627 C C . PHE A 1 83 ? 10.586 -7.199 -0.653 1 98.62 83 PHE A C 1
ATOM 629 O O . PHE A 1 83 ? 11.461 -7.41 -1.503 1 98.62 83 PHE A O 1
ATOM 636 N N . ASP A 1 84 ? 10.414 -7.945 0.403 1 98.69 84 ASP A N 1
ATOM 637 C CA . ASP A 1 84 ? 11.219 -9.133 0.666 1 98.69 84 ASP A CA 1
ATOM 638 C C . ASP A 1 84 ? 10.75 -10.312 -0.18 1 98.69 84 ASP A C 1
ATOM 640 O O . ASP A 1 84 ? 11.539 -11.203 -0.496 1 98.69 84 ASP A O 1
ATOM 644 N N . VAL A 1 85 ? 9.508 -10.32 -0.478 1 98.88 85 VAL A N 1
ATOM 645 C CA . VAL A 1 85 ? 8.898 -11.359 -1.305 1 98.88 85 VAL A CA 1
ATOM 646 C C . VAL A 1 85 ? 7.945 -10.727 -2.316 1 98.88 85 VAL A C 1
ATOM 648 O O . VAL A 1 85 ? 7.168 -9.836 -1.97 1 98.88 85 VAL A O 1
ATOM 651 N N . VAL A 1 86 ? 8.039 -11.133 -3.531 1 98.94 86 VAL A N 1
ATOM 652 C CA . VAL A 1 86 ? 7.074 -10.773 -4.566 1 98.94 86 VAL A CA 1
ATOM 653 C C . VAL A 1 86 ? 6.5 -12.039 -5.199 1 98.94 86 VAL A C 1
ATOM 655 O O . VAL A 1 86 ? 7.242 -12.875 -5.719 1 98.94 86 VAL A O 1
ATOM 658 N N . ALA A 1 87 ? 5.223 -12.109 -5.148 1 98.81 87 ALA A N 1
ATOM 659 C CA . ALA A 1 87 ? 4.594 -13.367 -5.543 1 98.81 87 ALA A CA 1
ATOM 660 C C . ALA A 1 87 ? 3.426 -13.125 -6.492 1 98.81 87 ALA A C 1
ATOM 662 O O . ALA A 1 87 ? 2.838 -12.039 -6.5 1 98.81 87 ALA A O 1
ATOM 663 N N . THR A 1 88 ? 3.133 -14.047 -7.305 1 98 88 THR A N 1
ATOM 664 C CA . THR A 1 88 ? 1.919 -14.148 -8.109 1 98 88 THR A CA 1
ATOM 665 C C . THR A 1 88 ? 1.433 -15.586 -8.188 1 98 88 THR A C 1
ATOM 667 O O . THR A 1 88 ? 2.236 -16.516 -8.328 1 98 88 THR A O 1
ATOM 670 N N . TYR A 1 89 ? 0.185 -15.789 -7.996 1 96.56 89 TYR A N 1
ATOM 671 C CA . TYR A 1 89 ? -0.4 -17.125 -7.926 1 96.56 89 TYR A CA 1
ATOM 672 C C . TYR A 1 89 ? -1.487 -17.297 -8.977 1 96.56 89 TYR A C 1
ATOM 674 O O . TYR A 1 89 ? -2.611 -16.812 -8.805 1 96.56 89 TYR A O 1
ATOM 682 N N . ASN A 1 90 ? -1.156 -18.031 -10.031 1 93.5 90 ASN A N 1
ATOM 683 C CA . ASN A 1 90 ? -2.094 -18.359 -11.102 1 93.5 90 ASN A CA 1
ATOM 684 C C . ASN A 1 90 ? -2.793 -17.109 -11.633 1 93.5 90 ASN A C 1
ATOM 686 O O . ASN A 1 90 ? -4.023 -17.062 -11.711 1 93.5 90 ASN A O 1
ATOM 690 N N . ALA A 1 91 ? -1.95 -16.125 -11.961 1 93.69 91 ALA A N 1
ATOM 691 C CA . ALA A 1 91 ? -2.525 -14.852 -12.383 1 93.69 91 ALA A CA 1
ATOM 692 C C . ALA A 1 91 ? -1.806 -14.305 -13.609 1 93.69 91 ALA A C 1
ATOM 694 O O . ALA A 1 91 ? -2.357 -13.477 -14.344 1 93.69 91 ALA A O 1
ATOM 695 N N . MET A 1 92 ? -0.606 -14.75 -13.852 1 91.75 92 MET A N 1
ATOM 696 C CA . MET A 1 92 ? 0.222 -14.164 -14.906 1 91.75 92 MET A CA 1
ATOM 697 C C . MET A 1 92 ? -0.42 -14.367 -16.281 1 91.75 92 MET A C 1
ATOM 699 O O . MET A 1 92 ? -0.299 -13.508 -17.156 1 91.75 92 MET A O 1
ATOM 703 N N . HIS A 1 93 ? -1.087 -15.461 -16.469 1 87.94 93 HIS A N 1
ATOM 704 C CA . HIS A 1 93 ? -1.717 -15.766 -17.75 1 87.94 93 HIS A CA 1
ATOM 705 C C . HIS A 1 93 ? -2.828 -14.773 -18.078 1 87.94 93 HIS A C 1
ATOM 707 O O . HIS A 1 93 ? -3.297 -14.695 -19.203 1 87.94 93 HIS A O 1
ATOM 713 N N . HIS A 1 94 ? -3.256 -13.953 -17.141 1 89.19 94 HIS A N 1
ATOM 714 C CA . HIS A 1 94 ? -4.266 -12.922 -17.359 1 89.19 94 HIS A CA 1
ATOM 715 C C . HIS A 1 94 ? -3.623 -11.594 -17.719 1 89.19 94 HIS A C 1
ATOM 717 O O . HIS A 1 94 ? -4.32 -10.641 -18.078 1 89.19 94 HIS A O 1
ATOM 723 N N . MET A 1 95 ? -2.322 -11.523 -17.641 1 90.19 95 MET A N 1
ATOM 724 C CA . MET A 1 95 ? -1.612 -10.273 -17.875 1 90.19 95 MET A CA 1
ATOM 725 C C . MET A 1 95 ? -1.338 -10.078 -19.375 1 90.19 95 MET A C 1
ATOM 727 O O . MET A 1 95 ? -0.792 -10.969 -20.016 1 90.19 95 MET A O 1
ATOM 731 N N . ARG A 1 96 ? -1.656 -8.93 -19.922 1 90.31 96 ARG A N 1
ATOM 732 C CA . ARG A 1 96 ? -1.484 -8.633 -21.344 1 90.31 96 ARG A CA 1
ATOM 733 C C . ARG A 1 96 ? -0.019 -8.742 -21.75 1 90.31 96 ARG A C 1
ATOM 735 O O . ARG A 1 96 ? 0.294 -9.234 -22.828 1 90.31 96 ARG A O 1
ATOM 742 N N . ASP A 1 97 ? 0.862 -8.25 -20.953 1 94.31 97 ASP A N 1
ATOM 743 C CA . ASP A 1 97 ? 2.309 -8.305 -21.125 1 94.31 97 ASP A CA 1
ATOM 744 C C . ASP A 1 97 ? 3 -8.836 -19.875 1 94.31 97 ASP A C 1
ATOM 746 O O . ASP A 1 97 ? 3.469 -8.062 -19.047 1 94.31 97 ASP A O 1
ATOM 750 N N . TYR A 1 98 ? 3.078 -10.18 -19.812 1 93.88 98 TYR A N 1
ATOM 751 C CA . TYR A 1 98 ? 3.59 -10.781 -18.578 1 93.88 98 TYR A CA 1
ATOM 752 C C . TYR A 1 98 ? 5.059 -10.43 -18.375 1 93.88 98 TYR A C 1
ATOM 754 O O . TYR A 1 98 ? 5.539 -10.398 -17.234 1 93.88 98 TYR A O 1
ATOM 762 N N . LYS A 1 99 ? 5.797 -10.188 -19.484 1 96.94 99 LYS A N 1
ATOM 763 C CA . LYS A 1 99 ? 7.207 -9.82 -19.359 1 96.94 99 LYS A CA 1
ATOM 764 C C . LYS A 1 99 ? 7.363 -8.5 -18.625 1 96.94 99 LYS A C 1
ATOM 766 O O . LYS A 1 99 ? 8.25 -8.352 -17.781 1 96.94 99 LYS A O 1
ATOM 771 N N . LYS A 1 100 ? 6.484 -7.582 -18.922 1 97.94 100 LYS A N 1
ATOM 772 C CA . LYS A 1 100 ? 6.5 -6.301 -18.234 1 97.94 100 LYS A CA 1
ATOM 773 C C . LYS A 1 100 ? 6.211 -6.484 -16.734 1 97.94 100 LYS A C 1
ATOM 775 O O . LYS A 1 100 ? 6.812 -5.812 -15.898 1 97.94 100 LYS A O 1
ATOM 780 N N . VAL A 1 101 ? 5.301 -7.359 -16.438 1 98.06 101 VAL A N 1
ATOM 781 C CA . VAL A 1 101 ? 4.969 -7.641 -15.055 1 98.06 101 VAL A CA 1
ATOM 782 C C . VAL A 1 101 ? 6.168 -8.273 -14.352 1 98.06 101 VAL A C 1
ATOM 784 O O . VAL A 1 101 ? 6.496 -7.91 -13.219 1 98.06 101 VAL A O 1
ATOM 787 N N . LEU A 1 102 ? 6.836 -9.18 -15.039 1 98.44 102 LEU A N 1
ATOM 788 C CA . LEU A 1 102 ? 8.039 -9.789 -14.484 1 98.44 102 LEU A CA 1
ATOM 789 C C . LEU A 1 102 ? 9.109 -8.734 -14.211 1 98.44 102 LEU A C 1
ATOM 791 O O . LEU A 1 102 ? 9.773 -8.781 -13.172 1 98.44 102 LEU A O 1
ATOM 795 N N . ASP A 1 103 ? 9.266 -7.77 -15.156 1 98.81 103 ASP A N 1
ATOM 796 C CA . ASP A 1 103 ? 10.203 -6.676 -14.961 1 98.81 103 ASP A CA 1
ATOM 797 C C . ASP A 1 103 ? 9.875 -5.883 -13.703 1 98.81 103 ASP A C 1
ATOM 799 O O . ASP A 1 103 ? 10.766 -5.547 -12.922 1 98.81 103 ASP A O 1
ATOM 803 N N . GLU A 1 104 ? 8.617 -5.656 -13.5 1 98.81 104 GLU A N 1
ATOM 804 C CA . GLU A 1 104 ? 8.172 -4.926 -12.32 1 98.81 104 GLU A CA 1
ATOM 805 C C . GLU A 1 104 ? 8.391 -5.734 -11.047 1 98.81 104 GLU A C 1
ATOM 807 O O . GLU A 1 104 ? 8.797 -5.188 -10.023 1 98.81 104 GLU A O 1
ATOM 812 N N . MET A 1 105 ? 8.117 -7.031 -11.117 1 98.88 105 MET A N 1
ATOM 813 C CA . MET A 1 105 ? 8.367 -7.895 -9.969 1 98.88 105 MET A CA 1
ATOM 814 C C . MET A 1 105 ? 9.828 -7.809 -9.531 1 98.88 105 MET A C 1
ATOM 816 O O . MET A 1 105 ? 10.117 -7.645 -8.344 1 98.88 105 MET A O 1
ATOM 820 N N . VAL A 1 106 ? 10.695 -7.871 -10.523 1 98.88 106 VAL A N 1
ATOM 821 C CA . VAL A 1 106 ? 12.125 -7.824 -10.234 1 98.88 106 VAL A CA 1
ATOM 822 C C . VAL A 1 106 ? 12.492 -6.453 -9.664 1 98.88 106 VAL A C 1
ATOM 824 O O . VAL A 1 106 ? 13.234 -6.355 -8.688 1 98.88 106 VAL A O 1
ATOM 827 N N . ARG A 1 107 ? 11.969 -5.398 -10.227 1 98.81 107 ARG A N 1
ATOM 828 C CA . ARG A 1 107 ? 12.289 -4.035 -9.812 1 98.81 107 ARG A CA 1
ATOM 829 C C . ARG A 1 107 ? 11.945 -3.812 -8.344 1 98.81 107 ARG A C 1
ATOM 831 O O . ARG A 1 107 ? 12.75 -3.271 -7.586 1 98.81 107 ARG A O 1
ATOM 838 N N . VAL A 1 108 ? 10.805 -4.281 -7.898 1 98.81 108 VAL A N 1
ATOM 839 C CA . VAL A 1 108 ? 10.312 -3.924 -6.57 1 98.81 108 VAL A CA 1
ATOM 840 C C . VAL A 1 108 ? 10.828 -4.93 -5.543 1 98.81 108 VAL A C 1
ATOM 842 O O . VAL A 1 108 ? 10.719 -4.707 -4.336 1 98.81 108 VAL A O 1
ATOM 845 N N . CYS A 1 109 ? 11.352 -6.055 -6 1 98.88 109 CYS A N 1
ATOM 846 C CA . CYS A 1 109 ? 11.914 -7.055 -5.094 1 98.88 109 CYS A CA 1
ATOM 847 C C . CYS A 1 109 ? 13.273 -6.609 -4.566 1 98.88 109 CYS A C 1
ATOM 849 O O . CYS A 1 109 ? 14.109 -6.129 -5.328 1 98.88 109 CYS A O 1
ATOM 851 N N . LYS A 1 110 ? 13.484 -6.719 -3.285 1 98.38 110 LYS A N 1
ATOM 852 C CA . LYS A 1 110 ? 14.773 -6.41 -2.68 1 98.38 110 LYS A CA 1
ATOM 853 C C . LYS A 1 110 ? 15.867 -7.344 -3.201 1 98.38 110 LYS A C 1
ATOM 855 O O . LYS A 1 110 ? 15.586 -8.492 -3.551 1 98.38 110 LYS A O 1
ATOM 860 N N . LYS A 1 111 ? 17.125 -6.859 -3.184 1 97.94 111 LYS A N 1
ATOM 861 C CA . LYS A 1 111 ? 18.234 -7.785 -3.365 1 97.94 111 LYS A CA 1
ATOM 862 C C . LYS A 1 111 ? 18.234 -8.859 -2.279 1 97.94 111 LYS A C 1
ATOM 864 O O . LYS A 1 111 ? 18.109 -8.547 -1.093 1 97.94 111 LYS A O 1
ATOM 869 N N . GLY A 1 112 ? 18.297 -10.086 -2.699 1 97.81 112 GLY A N 1
ATOM 870 C CA . GLY A 1 112 ? 18.25 -11.188 -1.754 1 97.81 112 GLY A CA 1
ATOM 871 C C . GLY A 1 112 ? 16.828 -11.625 -1.434 1 97.81 112 GLY A C 1
ATOM 872 O O . GLY A 1 112 ? 16.625 -12.633 -0.748 1 97.81 112 GLY A O 1
ATOM 873 N N . GLY A 1 113 ? 15.875 -10.828 -1.926 1 98.69 113 GLY A N 1
ATOM 874 C CA . GLY A 1 113 ? 14.484 -11.211 -1.731 1 98.69 113 GLY A CA 1
ATOM 875 C C . GLY A 1 113 ? 14.047 -12.344 -2.631 1 98.69 113 GLY A C 1
ATOM 876 O O . GLY A 1 113 ? 14.82 -12.82 -3.463 1 98.69 113 GLY A O 1
ATOM 877 N N . SER A 1 114 ? 12.82 -12.773 -2.486 1 98.81 114 SER A N 1
ATOM 878 C CA . SER A 1 114 ? 12.336 -13.945 -3.203 1 98.81 114 SER A CA 1
ATOM 879 C C . SER A 1 114 ? 11.266 -13.57 -4.223 1 98.81 114 SER A C 1
ATOM 881 O O . SER A 1 114 ? 10.391 -12.758 -3.938 1 98.81 114 SER A O 1
ATOM 883 N N . ILE A 1 115 ? 11.367 -14.141 -5.344 1 98.88 115 ILE A N 1
ATOM 884 C CA . ILE A 1 115 ? 10.328 -14.109 -6.363 1 98.88 115 ILE A CA 1
ATOM 885 C C . ILE A 1 115 ? 9.648 -15.477 -6.449 1 98.88 115 ILE A C 1
ATOM 887 O O . ILE A 1 115 ? 10.305 -16.5 -6.66 1 98.88 115 ILE A O 1
ATOM 891 N N . LEU A 1 116 ? 8.375 -15.523 -6.23 1 98.81 116 LEU A N 1
ATOM 892 C CA . LEU A 1 116 ? 7.598 -16.75 -6.164 1 98.81 116 LEU A CA 1
ATOM 893 C C . LEU A 1 116 ? 6.434 -16.703 -7.148 1 98.81 116 LEU A C 1
ATOM 895 O O . LEU A 1 116 ? 5.535 -15.867 -7.023 1 98.81 116 LEU A O 1
ATOM 899 N N . ILE A 1 117 ? 6.438 -17.594 -8.125 1 98.25 117 ILE A N 1
ATOM 900 C CA . ILE A 1 117 ? 5.422 -17.578 -9.172 1 98.25 117 ILE A CA 1
ATOM 901 C C . ILE A 1 117 ? 4.82 -18.969 -9.336 1 98.25 117 ILE A C 1
ATOM 903 O O . ILE A 1 117 ? 5.551 -19.953 -9.414 1 98.25 117 ILE A O 1
ATOM 907 N N . SER A 1 118 ? 3.527 -19.031 -9.336 1 96.69 118 SER A N 1
ATOM 908 C CA . SER A 1 118 ? 2.818 -20.266 -9.625 1 96.69 118 SER A CA 1
ATOM 909 C C . SER A 1 118 ? 1.914 -20.109 -10.844 1 96.69 118 SER A C 1
ATOM 911 O O . SER A 1 118 ? 1.267 -19.078 -11.016 1 96.69 118 SER A O 1
ATOM 913 N N . GLU A 1 119 ? 1.896 -21.109 -11.695 1 94.5 119 GLU A N 1
ATOM 914 C CA . GLU A 1 119 ? 1.03 -21.141 -12.867 1 94.5 119 GLU A CA 1
ATOM 915 C C . GLU A 1 119 ? 0.508 -22.562 -13.117 1 94.5 119 GLU A C 1
ATOM 917 O O . GLU A 1 119 ? 1.198 -23.531 -12.844 1 94.5 119 GLU A O 1
ATOM 922 N N . LEU A 1 120 ? -0.64 -22.547 -13.711 1 91.94 120 LEU A N 1
ATOM 923 C CA . LEU A 1 120 ? -1.181 -23.844 -14.109 1 91.94 120 LEU A CA 1
ATOM 924 C C . LEU A 1 120 ? -0.28 -24.516 -15.148 1 91.94 120 LEU A C 1
ATOM 926 O O . LEU A 1 120 ? 0.231 -23.844 -16.047 1 91.94 120 LEU A O 1
ATOM 930 N N . ASN A 1 121 ? -0.109 -25.828 -14.938 1 92.25 121 ASN A N 1
ATOM 931 C CA . ASN A 1 121 ? 0.548 -26.578 -15.992 1 92.25 121 ASN A CA 1
ATOM 932 C C . ASN A 1 121 ? -0.45 -27.062 -17.047 1 92.25 121 ASN A C 1
ATOM 934 O O . ASN A 1 121 ? -1.621 -26.672 -17.016 1 92.25 121 ASN A O 1
ATOM 938 N N . GLU A 1 122 ? 0.068 -27.797 -18.047 1 88.12 122 GLU A N 1
ATOM 939 C CA . GLU A 1 122 ? -0.778 -28.188 -19.156 1 88.12 122 GLU A CA 1
ATOM 940 C C . GLU A 1 122 ? -2.01 -28.953 -18.672 1 88.12 122 GLU A C 1
ATOM 942 O O . GLU A 1 122 ? -3.119 -28.719 -19.172 1 88.12 122 GLU A O 1
ATOM 947 N N . TYR A 1 123 ? -1.799 -29.828 -17.781 1 88.25 123 TYR A N 1
ATOM 948 C CA . TYR A 1 123 ? -2.916 -30.594 -17.25 1 88.25 123 TYR A CA 1
ATOM 949 C C . TYR A 1 123 ? -3.902 -29.688 -16.516 1 88.25 123 TYR A C 1
ATOM 951 O O . TYR A 1 123 ? -5.117 -29.828 -16.688 1 88.25 123 TYR A O 1
ATOM 959 N N . GLY A 1 124 ? -3.41 -28.859 -15.695 1 87.88 124 GLY A N 1
ATOM 960 C CA . GLY A 1 124 ? -4.262 -27.922 -14.977 1 87.88 124 GLY A CA 1
ATOM 961 C C . GLY A 1 124 ? -5.086 -27.031 -15.891 1 87.88 124 GLY A C 1
ATOM 962 O O . GLY A 1 124 ? -6.258 -26.766 -15.617 1 87.88 124 GLY A O 1
ATOM 963 N N . LYS A 1 125 ? -4.465 -26.562 -16.953 1 85.25 125 LYS A N 1
ATOM 964 C CA . LYS A 1 125 ? -5.168 -25.75 -17.938 1 85.25 125 LYS A CA 1
ATOM 965 C C . LYS A 1 125 ? -6.348 -26.5 -18.547 1 85.25 125 LYS A C 1
ATOM 967 O O . LYS A 1 125 ? -7.422 -25.922 -18.734 1 85.25 125 LYS A O 1
ATOM 972 N N . LYS A 1 126 ? -6.121 -27.672 -18.859 1 83.94 126 LYS A N 1
ATOM 973 C CA . LYS A 1 126 ? -7.168 -28.5 -19.438 1 83.94 126 LYS A CA 1
ATOM 974 C C . LYS A 1 126 ? -8.336 -28.688 -18.484 1 83.94 126 LYS A C 1
ATOM 976 O O . LYS A 1 126 ? -9.5 -28.578 -18.875 1 83.94 126 LYS A O 1
ATOM 981 N N . VAL A 1 127 ? -8.008 -28.906 -17.281 1 83.44 127 VAL A N 1
ATOM 982 C CA . VAL A 1 127 ? -9.031 -29.125 -16.266 1 83.44 127 VAL A CA 1
ATOM 983 C C . VAL A 1 127 ? -9.875 -27.875 -16.094 1 83.44 127 VAL A C 1
ATOM 985 O O . VAL A 1 127 ? -11.102 -27.938 -16.016 1 83.44 127 VAL A O 1
ATOM 988 N N . VAL A 1 128 ? -9.18 -26.766 -16.031 1 78.62 128 VAL A N 1
ATOM 989 C CA . VAL A 1 128 ? -9.867 -25.5 -15.812 1 78.62 128 VAL A CA 1
ATOM 990 C C . VAL A 1 128 ? -10.695 -25.141 -17.047 1 78.62 128 VAL A C 1
ATOM 992 O O . VAL A 1 128 ? -11.805 -24.625 -16.922 1 78.62 128 VAL A O 1
ATOM 995 N N . ALA A 1 129 ? -10.125 -25.312 -18.219 1 75.5 129 ALA A N 1
ATOM 996 C CA . ALA A 1 129 ? -10.844 -25.047 -19.469 1 75.5 129 ALA A CA 1
ATOM 997 C C . ALA A 1 129 ? -12.125 -25.859 -19.547 1 75.5 129 ALA A C 1
ATOM 999 O O . ALA A 1 129 ? -13.156 -25.375 -20.016 1 75.5 129 ALA A O 1
ATOM 1000 N N . GLU A 1 130 ? -11.984 -27 -19.203 1 70 130 GLU A N 1
ATOM 1001 C CA . GLU A 1 130 ? -13.148 -27.891 -19.234 1 70 130 GLU A CA 1
ATOM 1002 C C . GLU A 1 130 ? -14.234 -27.391 -18.281 1 70 130 GLU A C 1
ATOM 1004 O O . GLU A 1 130 ? -15.422 -27.484 -18.578 1 70 130 GLU A O 1
ATOM 1009 N N . ARG A 1 131 ? -13.656 -26.781 -17.281 1 68.31 131 ARG A N 1
ATOM 1010 C CA . ARG A 1 131 ? -14.602 -26.25 -16.312 1 68.31 131 ARG A CA 1
ATOM 1011 C C . ARG A 1 131 ? -15.18 -24.922 -16.781 1 68.31 131 ARG A C 1
ATOM 1013 O O . ARG A 1 131 ? -16.328 -24.594 -16.469 1 68.31 131 ARG A O 1
ATOM 1020 N N . HIS A 1 132 ? -14.156 -24.078 -17.312 1 61.03 132 HIS A N 1
ATOM 1021 C CA . HIS A 1 132 ? -14.555 -22.766 -17.797 1 61.03 132 HIS A CA 1
ATOM 1022 C C . HIS A 1 132 ? -15.383 -22.875 -19.078 1 61.03 132 HIS A C 1
ATOM 1024 O O . HIS A 1 132 ? -16.172 -21.984 -19.391 1 61.03 132 HIS A O 1
ATOM 1030 N N . LYS A 1 133 ? -14.891 -23.672 -20.219 1 55.78 133 LYS A N 1
ATOM 1031 C CA . LYS A 1 133 ? -15.773 -23.875 -21.375 1 55.78 133 LYS A CA 1
ATOM 1032 C C . LYS A 1 133 ? -17.234 -24.016 -20.922 1 55.78 133 LYS A C 1
ATOM 1034 O O . LYS A 1 133 ? -18.141 -23.578 -21.625 1 55.78 133 LYS A O 1
ATOM 1039 N N . GLU A 1 134 ? -17.203 -24.547 -19.875 1 47.62 134 GLU A N 1
ATOM 1040 C CA . GLU A 1 134 ? -18.578 -24.531 -19.375 1 47.62 134 GLU A CA 1
ATOM 1041 C C . GLU A 1 134 ? -19 -23.125 -18.969 1 47.62 134 GLU A C 1
ATOM 1043 O O . GLU A 1 134 ? -20.203 -22.844 -18.859 1 47.62 134 GLU A O 1
ATOM 1048 N N . ARG A 1 135 ? -17.875 -22.219 -18.609 1 46.25 135 ARG A N 1
ATOM 1049 C CA . ARG A 1 135 ? -18.25 -20.875 -18.172 1 46.25 135 ARG A CA 1
ATOM 1050 C C . ARG A 1 135 ? -17.797 -19.828 -19.172 1 46.25 135 ARG A C 1
ATOM 1052 O O . ARG A 1 135 ? -18.031 -18.625 -18.969 1 46.25 135 ARG A O 1
ATOM 1059 N N . GLY A 1 136 ? -17.312 -20.109 -20.375 1 44.19 136 GLY A N 1
ATOM 1060 C CA . GLY A 1 136 ? -17.031 -19.141 -21.438 1 44.19 136 GLY A CA 1
ATOM 1061 C C . GLY A 1 136 ? -15.727 -18.406 -21.234 1 44.19 136 GLY A C 1
ATOM 1062 O O . GLY A 1 136 ? -15.484 -17.391 -21.891 1 44.19 136 GLY A O 1
ATOM 1063 N N . SER A 1 137 ? -14.844 -18.531 -20.25 1 47.91 137 SER A N 1
ATOM 1064 C CA . SER A 1 137 ? -13.844 -17.516 -19.938 1 47.91 137 SER A CA 1
ATOM 1065 C C . SER A 1 137 ? -12.539 -17.781 -20.688 1 47.91 137 SER A C 1
ATOM 1067 O O . SER A 1 137 ? -12.094 -18.922 -20.797 1 47.91 137 SER A O 1
ATOM 1069 N N . HIS A 1 138 ? -12.117 -16.922 -21.734 1 44.75 138 HIS A N 1
ATOM 1070 C CA . HIS A 1 138 ? -10.945 -16.859 -22.594 1 44.75 138 HIS A CA 1
ATOM 1071 C C . HIS A 1 138 ? -9.664 -16.688 -21.781 1 44.75 138 HIS A C 1
ATOM 1073 O O . HIS A 1 138 ? -9.57 -15.781 -20.953 1 44.75 138 HIS A O 1
ATOM 1079 N N . HIS A 1 139 ? -8.875 -17.75 -21.641 1 56.06 139 HIS A N 1
ATOM 1080 C CA . HIS A 1 139 ? -7.516 -17.641 -21.125 1 56.06 139 HIS A CA 1
ATOM 1081 C C . HIS A 1 139 ? -6.594 -16.938 -22.109 1 56.06 139 HIS A C 1
ATOM 1083 O O . HIS A 1 139 ? -6.504 -17.344 -23.266 1 56.06 139 HIS A O 1
ATOM 1089 N N . GLU A 1 140 ? -6.238 -15.719 -21.875 1 55.97 140 GLU A N 1
ATOM 1090 C CA . GLU A 1 140 ? -5.527 -14.867 -22.828 1 55.97 140 GLU A CA 1
ATOM 1091 C C . GLU A 1 140 ? -4.145 -15.43 -23.141 1 55.97 140 GLU A C 1
ATOM 1093 O O . GLU A 1 140 ? -3.797 -15.617 -24.312 1 55.97 140 GLU A O 1
ATOM 1098 N N . ALA A 1 141 ? -3.184 -15.367 -22.172 1 57.22 141 ALA A N 1
ATOM 1099 C CA . ALA A 1 141 ? -1.802 -15.641 -22.562 1 57.22 141 ALA A CA 1
ATOM 1100 C C . ALA A 1 141 ? -1.456 -17.109 -22.344 1 57.22 141 ALA A C 1
ATOM 1102 O O . ALA A 1 141 ? -1.84 -17.703 -21.344 1 57.22 141 ALA A O 1
ATOM 1103 N N . ASN A 1 142 ? -0.937 -17.703 -23.359 1 74.38 142 ASN A N 1
ATOM 1104 C CA . ASN A 1 142 ? -0.363 -19.031 -23.219 1 74.38 142 ASN A CA 1
ATOM 1105 C C . ASN A 1 142 ? 1.04 -18.984 -22.625 1 74.38 142 ASN A C 1
ATOM 1107 O O . ASN A 1 142 ? 2.012 -18.719 -23.328 1 74.38 142 ASN A O 1
ATOM 1111 N N . ILE A 1 143 ? 1.176 -19.031 -21.328 1 84.94 143 ILE A N 1
ATOM 1112 C CA . ILE A 1 143 ? 2.449 -18.891 -20.625 1 84.94 143 ILE A CA 1
ATOM 1113 C C . ILE A 1 143 ? 2.705 -20.125 -19.766 1 84.94 143 ILE A C 1
ATOM 1115 O O . ILE A 1 143 ? 1.789 -20.641 -19.125 1 84.94 143 ILE A O 1
ATOM 1119 N N . SER A 1 144 ? 3.963 -20.703 -19.953 1 89.75 144 SER A N 1
ATOM 1120 C CA . SER A 1 144 ? 4.379 -21.797 -19.078 1 89.75 144 SER A CA 1
ATOM 1121 C C . SER A 1 144 ? 5.355 -21.312 -18.016 1 89.75 144 SER A C 1
ATOM 1123 O O . SER A 1 144 ? 5.969 -20.25 -18.156 1 89.75 144 SER A O 1
ATOM 1125 N N . ILE A 1 145 ? 5.531 -22.078 -16.984 1 95.44 145 ILE A N 1
ATOM 1126 C CA . ILE A 1 145 ? 6.465 -21.75 -15.914 1 95.44 145 ILE A CA 1
ATOM 1127 C C . ILE A 1 145 ? 7.891 -21.719 -16.453 1 95.44 145 ILE A C 1
ATOM 1129 O O . ILE A 1 145 ? 8.734 -20.969 -15.977 1 95.44 145 ILE A O 1
ATOM 1133 N N . GLU A 1 146 ? 8.156 -22.562 -17.438 1 94.69 146 GLU A N 1
ATOM 1134 C CA . GLU A 1 146 ? 9.469 -22.609 -18.078 1 94.69 146 GLU A CA 1
ATOM 1135 C C . GLU A 1 146 ? 9.758 -21.312 -18.828 1 94.69 146 GLU A C 1
ATOM 1137 O O . GLU A 1 146 ? 10.898 -20.828 -18.859 1 94.69 146 GLU A O 1
ATOM 1142 N N . ASP A 1 147 ? 8.719 -20.828 -19.469 1 94.06 147 ASP A N 1
ATOM 1143 C CA . ASP A 1 147 ? 8.867 -19.547 -20.141 1 94.06 147 ASP A CA 1
ATOM 1144 C C . ASP A 1 147 ? 9.266 -18.453 -19.156 1 94.06 147 ASP A C 1
ATOM 1146 O O . ASP A 1 147 ? 10.141 -17.625 -19.438 1 94.06 147 ASP A O 1
ATOM 1150 N N . ILE A 1 148 ? 8.672 -18.438 -18.031 1 96 148 ILE A N 1
ATOM 1151 C CA . ILE A 1 148 ? 8.93 -17.453 -16.984 1 96 148 ILE A CA 1
ATOM 1152 C C . ILE A 1 148 ? 10.367 -17.594 -16.484 1 96 148 ILE A C 1
ATOM 1154 O O . ILE A 1 148 ? 11.102 -16.609 -16.406 1 96 148 ILE A O 1
ATOM 1158 N N . ALA A 1 149 ? 10.719 -18.797 -16.172 1 97.62 149 ALA A N 1
ATOM 1159 C CA . ALA A 1 149 ? 12.062 -19.078 -15.656 1 97.62 149 ALA A CA 1
ATOM 1160 C C . ALA A 1 149 ? 13.133 -18.641 -16.656 1 97.62 149 ALA A C 1
ATOM 1162 O O . ALA A 1 149 ? 14.133 -18.031 -16.281 1 97.62 149 ALA A O 1
ATOM 1163 N N . LYS A 1 150 ? 12.891 -18.969 -17.859 1 97.56 150 LYS A N 1
ATOM 1164 C CA . LYS A 1 150 ? 13.844 -18.625 -18.906 1 97.56 150 LYS A CA 1
ATOM 1165 C C . LYS A 1 150 ? 13.992 -17.109 -19.047 1 97.56 150 LYS A C 1
ATOM 1167 O O . LYS A 1 150 ? 15.102 -16.609 -19.188 1 97.56 150 LYS A O 1
ATOM 1172 N N . TYR A 1 151 ? 12.875 -16.469 -19.047 1 97.69 151 TYR A N 1
ATOM 1173 C CA . TYR A 1 151 ? 12.922 -15.016 -19.172 1 97.69 151 TYR A CA 1
ATOM 1174 C C . TYR A 1 151 ? 13.727 -14.398 -18.031 1 97.69 151 TYR A C 1
ATOM 1176 O O . TYR A 1 151 ? 14.586 -13.539 -18.266 1 97.69 151 TYR A O 1
ATOM 1184 N N . LEU A 1 152 ? 13.484 -14.781 -16.781 1 98.56 152 LEU A N 1
ATOM 1185 C CA . LEU A 1 152 ? 14.164 -14.234 -15.617 1 98.56 152 LEU A CA 1
ATOM 1186 C C . LEU A 1 152 ? 15.656 -14.562 -15.648 1 98.56 152 LEU A C 1
ATOM 1188 O O . LEU A 1 152 ? 16.484 -13.75 -15.234 1 98.56 152 LEU A O 1
ATOM 1192 N N . GLU A 1 153 ? 15.969 -15.719 -16.141 1 98.44 153 GLU A N 1
ATOM 1193 C CA . GLU A 1 153 ? 17.375 -16.109 -16.266 1 98.44 153 GLU A CA 1
ATOM 1194 C C . GLU A 1 153 ? 18.094 -15.242 -17.297 1 98.44 153 GLU A C 1
ATOM 1196 O O . GLU A 1 153 ? 19.156 -14.703 -17.031 1 98.44 153 GLU A O 1
ATOM 1201 N N . VAL A 1 154 ? 17.484 -15.117 -18.422 1 98.31 154 VAL A N 1
ATOM 1202 C CA . VAL A 1 154 ? 18.125 -14.438 -19.547 1 98.31 154 VAL A CA 1
ATOM 1203 C C . VAL A 1 154 ? 18.219 -12.945 -19.266 1 98.31 154 VAL A C 1
ATOM 1205 O O . VAL A 1 154 ? 19.281 -12.336 -19.453 1 98.31 154 VAL A O 1
ATOM 1208 N N . GLU A 1 155 ? 17.188 -12.336 -18.797 1 98.31 155 GLU A N 1
ATOM 1209 C CA . GLU A 1 155 ? 17.109 -10.883 -18.688 1 98.31 155 GLU A CA 1
ATOM 1210 C C . GLU A 1 155 ? 17.766 -10.398 -17.391 1 98.31 155 GLU A C 1
ATOM 1212 O O . GLU A 1 155 ? 18.281 -9.281 -17.328 1 98.31 155 GLU A O 1
ATOM 1217 N N . TYR A 1 156 ? 17.766 -11.258 -16.312 1 98.5 156 TYR A N 1
ATOM 1218 C CA . TYR A 1 156 ? 18.172 -10.742 -15.008 1 98.5 156 TYR A CA 1
ATOM 1219 C C . TYR A 1 156 ? 19.188 -11.672 -14.344 1 98.5 156 TYR A C 1
ATOM 1221 O O . TYR A 1 156 ? 19.625 -11.414 -13.227 1 98.5 156 TYR A O 1
ATOM 1229 N N . ALA A 1 157 ? 19.531 -12.766 -14.945 1 98.12 157 ALA A N 1
ATOM 1230 C CA . ALA A 1 157 ? 20.438 -13.766 -14.398 1 98.12 157 ALA A CA 1
ATOM 1231 C C . ALA A 1 157 ? 19.891 -14.359 -13.102 1 98.12 157 ALA A C 1
ATOM 1233 O O . ALA A 1 157 ? 20.656 -14.68 -12.18 1 98.12 157 ALA A O 1
ATOM 1234 N N . LEU A 1 158 ? 18.594 -14.422 -13.039 1 98.38 158 LEU A N 1
ATOM 1235 C CA . LEU A 1 158 ? 17.953 -15.031 -11.883 1 98.38 158 LEU A CA 1
ATOM 1236 C C . LEU A 1 158 ? 17.656 -16.5 -12.133 1 98.38 158 LEU A C 1
ATOM 1238 O O . LEU A 1 158 ? 16.812 -16.844 -12.961 1 98.38 158 LEU A O 1
ATOM 1242 N N . ILE A 1 159 ? 18.328 -17.344 -11.375 1 97.44 159 ILE A N 1
ATOM 1243 C CA . ILE A 1 159 ? 18.141 -18.781 -11.484 1 97.44 159 ILE A CA 1
ATOM 1244 C C . ILE A 1 159 ? 17.328 -19.297 -10.297 1 97.44 159 ILE A C 1
ATOM 1246 O O . ILE A 1 159 ? 17.672 -19.031 -9.148 1 97.44 159 ILE A O 1
ATOM 1250 N N . GLY A 1 160 ? 16.281 -19.953 -10.656 1 97.44 160 GLY A N 1
ATOM 1251 C CA . GLY A 1 160 ? 15.414 -20.438 -9.594 1 97.44 160 GLY A CA 1
ATOM 1252 C C . GLY A 1 160 ? 15.117 -21.922 -9.695 1 97.44 160 GLY A C 1
ATOM 1253 O O . GLY A 1 160 ? 15.742 -22.625 -10.477 1 97.44 160 GLY A O 1
ATOM 1254 N N . GLU A 1 161 ? 14.32 -22.375 -8.82 1 97.62 161 GLU A N 1
ATOM 1255 C CA . GLU A 1 161 ? 13.844 -23.75 -8.773 1 97.62 161 GLU A CA 1
ATOM 1256 C C . GLU A 1 161 ? 12.398 -23.844 -9.25 1 97.62 161 GLU A C 1
ATOM 1258 O O . GLU A 1 161 ? 11.594 -22.938 -9 1 97.62 161 GLU A O 1
ATOM 1263 N N . ILE A 1 162 ? 12.156 -24.953 -9.945 1 97.94 162 ILE A N 1
ATOM 1264 C CA . ILE A 1 162 ? 10.789 -25.234 -10.367 1 97.94 162 ILE A CA 1
ATOM 1265 C C . ILE A 1 162 ? 10.305 -26.516 -9.688 1 97.94 162 ILE A C 1
ATOM 1267 O O . ILE A 1 162 ? 10.992 -27.547 -9.719 1 97.94 162 ILE A O 1
ATOM 1271 N N . LYS A 1 163 ? 9.258 -26.422 -9.062 1 97.56 163 LYS A N 1
ATOM 1272 C CA . LYS A 1 163 ? 8.562 -27.609 -8.547 1 97.56 163 LYS A CA 1
ATOM 1273 C C . LYS A 1 163 ? 7.305 -27.906 -9.352 1 97.56 163 LYS A C 1
ATOM 1275 O O . LYS A 1 163 ? 6.395 -27.078 -9.422 1 97.56 163 LYS A O 1
ATOM 1280 N N . GLN A 1 164 ? 7.293 -29.062 -9.914 1 95.81 164 GLN A N 1
ATOM 1281 C CA . GLN A 1 164 ? 6.125 -29.469 -10.695 1 95.81 164 GLN A CA 1
ATOM 1282 C C . GLN A 1 164 ? 5.047 -30.078 -9.797 1 95.81 164 GLN A C 1
ATOM 1284 O O . GLN A 1 164 ? 5.348 -30.906 -8.938 1 95.81 164 GLN A O 1
ATOM 1289 N N . GLY A 1 165 ? 3.877 -29.484 -9.969 1 93.62 165 GLY A N 1
ATOM 1290 C CA . GLY A 1 165 ? 2.746 -30.047 -9.242 1 93.62 165 GLY A CA 1
ATOM 1291 C C . GLY A 1 165 ? 1.735 -30.734 -10.148 1 93.62 165 GLY A C 1
ATOM 1292 O O . GLY A 1 165 ? 1.992 -30.922 -11.336 1 93.62 165 GLY A O 1
ATOM 1293 N N . GLU A 1 166 ? 0.646 -31.266 -9.531 1 91.31 166 GLU A N 1
ATOM 1294 C CA . GLU A 1 166 ? -0.377 -31.953 -10.305 1 91.31 166 GLU A CA 1
ATOM 1295 C C . GLU A 1 166 ? -1.021 -31.016 -11.328 1 91.31 166 GLU A C 1
ATOM 1297 O O . GLU A 1 166 ? -1.07 -31.328 -12.516 1 91.31 166 GLU A O 1
ATOM 1302 N N . ARG A 1 167 ? -1.404 -29.812 -10.836 1 92.75 167 ARG A N 1
ATOM 1303 C CA . ARG A 1 167 ? -2.109 -28.891 -11.719 1 92.75 167 ARG A CA 1
ATOM 1304 C C . ARG A 1 167 ? -1.355 -27.562 -11.836 1 92.75 167 ARG A C 1
ATOM 1306 O O . ARG A 1 167 ? -1.536 -26.828 -12.805 1 92.75 167 ARG A O 1
ATOM 1313 N N . THR A 1 168 ? -0.548 -27.312 -10.844 1 95.06 168 THR A N 1
ATOM 1314 C CA . THR A 1 168 ? 0.131 -26.031 -10.75 1 95.06 168 THR A CA 1
ATOM 1315 C C . THR A 1 168 ? 1.628 -26.219 -10.531 1 95.06 168 THR A C 1
ATOM 1317 O O . THR A 1 168 ? 2.037 -27.016 -9.672 1 95.06 168 THR A O 1
ATOM 1320 N N . ASP A 1 169 ? 2.438 -25.594 -11.352 1 97.19 169 ASP A N 1
ATOM 1321 C CA . ASP A 1 169 ? 3.883 -25.562 -11.148 1 97.19 169 ASP A CA 1
ATOM 1322 C C . ASP A 1 169 ? 4.301 -24.297 -10.398 1 97.19 169 ASP A C 1
ATOM 1324 O O . ASP A 1 169 ? 3.648 -23.266 -10.5 1 97.19 169 ASP A O 1
ATOM 1328 N N . ILE A 1 170 ? 5.367 -24.422 -9.625 1 98.19 170 ILE A N 1
ATOM 1329 C CA . ILE A 1 170 ? 5.84 -23.328 -8.789 1 98.19 170 ILE A CA 1
ATOM 1330 C C . ILE A 1 170 ? 7.289 -22.984 -9.141 1 98.19 170 ILE A C 1
ATOM 1332 O O . ILE A 1 170 ? 8.125 -23.891 -9.281 1 98.19 170 ILE A O 1
ATOM 1336 N N . PHE A 1 171 ? 7.598 -21.797 -9.391 1 98.5 171 PHE A N 1
ATOM 1337 C CA . PHE A 1 171 ? 8.945 -21.266 -9.57 1 98.5 171 PHE A CA 1
ATOM 1338 C C . PHE A 1 171 ? 9.336 -20.375 -8.406 1 98.5 171 PHE A C 1
ATOM 1340 O O . PHE A 1 171 ? 8.539 -19.531 -7.965 1 98.5 171 PHE A O 1
ATOM 1347 N N . ILE A 1 172 ? 10.508 -20.531 -7.797 1 98.75 172 ILE A N 1
ATOM 1348 C CA . ILE A 1 172 ? 11.016 -19.625 -6.777 1 98.75 172 ILE A CA 1
ATOM 1349 C C . ILE A 1 172 ? 12.477 -19.281 -7.066 1 98.75 172 ILE A C 1
ATOM 1351 O O . ILE A 1 172 ? 13.25 -20.141 -7.488 1 98.75 172 ILE A O 1
ATOM 1355 N N . SER A 1 173 ? 12.844 -18.094 -6.914 1 98.56 173 SER A N 1
ATOM 1356 C CA . SER A 1 173 ? 14.211 -17.609 -7.094 1 98.56 173 SER A CA 1
ATOM 1357 C C . SER A 1 173 ? 14.539 -16.484 -6.113 1 98.56 173 SER A C 1
ATOM 1359 O O . SER A 1 173 ? 13.656 -15.727 -5.723 1 98.56 173 SER A O 1
ATOM 1361 N N . LYS A 1 174 ? 15.766 -16.391 -5.73 1 97.75 174 LYS A N 1
ATOM 1362 C CA . LYS A 1 174 ? 16.281 -15.227 -5.008 1 97.75 174 LYS A CA 1
ATOM 1363 C C . LYS A 1 174 ? 16.844 -14.188 -5.969 1 97.75 174 LYS A C 1
ATOM 1365 O O . LYS A 1 174 ? 17.5 -14.531 -6.945 1 97.75 174 LYS A O 1
ATOM 1370 N N . LYS A 1 175 ? 16.5 -13 -5.734 1 97.06 175 LYS A N 1
ATOM 1371 C CA . LYS A 1 175 ? 17.062 -11.914 -6.523 1 97.06 175 LYS A CA 1
ATOM 1372 C C . LYS A 1 175 ? 18.484 -11.594 -6.09 1 97.06 175 LYS A C 1
ATOM 1374 O O . LYS A 1 175 ? 18.75 -11.359 -4.906 1 97.06 175 LYS A O 1
ATOM 1379 N N . MET B 1 1 ? 11.953 14.781 16.484 1 80.38 1 MET B N 1
ATOM 1380 C CA . MET B 1 1 ? 10.586 14.984 16.031 1 80.38 1 MET B CA 1
ATOM 1381 C C . MET B 1 1 ? 10.141 16.422 16.266 1 80.38 1 MET B C 1
ATOM 1383 O O . MET B 1 1 ? 10.422 17 17.312 1 80.38 1 MET B O 1
ATOM 1387 N N . GLU B 1 2 ? 9.539 16.984 15.227 1 89.19 2 GLU B N 1
ATOM 1388 C CA . GLU B 1 2 ? 9.086 18.375 15.32 1 89.19 2 GLU B CA 1
ATOM 1389 C C . GLU B 1 2 ? 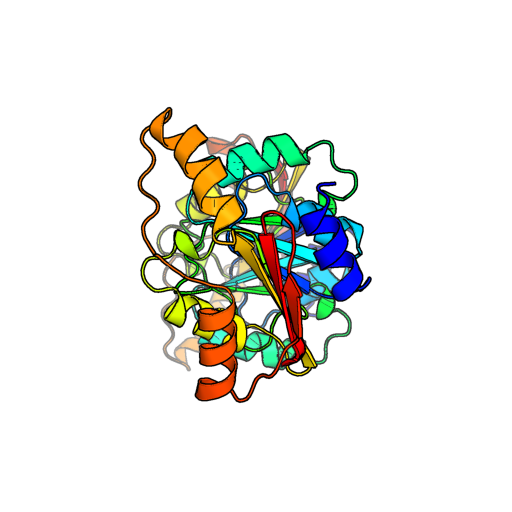7.938 18.516 16.312 1 89.19 2 GLU B C 1
ATOM 1391 O O . GLU B 1 2 ? 7.145 17.578 16.5 1 89.19 2 GLU B O 1
ATOM 1396 N N . ARG B 1 3 ? 7.84 19.688 16.922 1 91.88 3 ARG B N 1
ATOM 1397 C CA . ARG B 1 3 ? 6.91 19.938 18.016 1 91.88 3 ARG B CA 1
ATOM 1398 C C . ARG B 1 3 ? 5.469 19.703 17.578 1 91.88 3 ARG B C 1
ATOM 1400 O O . ARG B 1 3 ? 4.688 19.078 18.297 1 91.88 3 ARG B O 1
ATOM 1407 N N . ASP B 1 4 ? 5.113 20.219 16.469 1 94.25 4 ASP B N 1
ATOM 1408 C CA . ASP B 1 4 ? 3.734 20.078 16.016 1 94.25 4 ASP B CA 1
ATOM 1409 C C . ASP B 1 4 ? 3.4 18.609 15.727 1 94.25 4 ASP B C 1
ATOM 1411 O O . ASP B 1 4 ? 2.283 18.156 15.992 1 94.25 4 ASP B O 1
ATOM 1415 N N . ILE B 1 5 ? 4.293 17.797 15.242 1 96.62 5 ILE B N 1
ATOM 1416 C CA . ILE B 1 5 ? 4.082 16.375 14.984 1 96.62 5 ILE B CA 1
ATOM 1417 C C . ILE B 1 5 ? 3.941 15.633 16.312 1 96.62 5 ILE B C 1
ATOM 1419 O O . ILE B 1 5 ? 3.059 14.781 16.453 1 96.62 5 ILE B O 1
ATOM 1423 N N . LYS B 1 6 ? 4.832 15.977 17.203 1 96.44 6 LYS B N 1
ATOM 1424 C CA . LYS B 1 6 ? 4.738 15.367 18.531 1 96.44 6 LYS B CA 1
ATOM 1425 C C . LYS B 1 6 ? 3.369 15.617 19.156 1 96.44 6 LYS B C 1
ATOM 1427 O O . LYS B 1 6 ? 2.771 14.703 19.734 1 96.44 6 LYS B O 1
ATOM 1432 N N . GLU B 1 7 ? 2.941 16.844 19.062 1 97.19 7 GLU B N 1
ATOM 1433 C CA . GLU B 1 7 ? 1.628 17.203 19.594 1 97.19 7 GLU B CA 1
ATOM 1434 C C . GLU B 1 7 ? 0.523 16.406 18.906 1 97.19 7 GLU B C 1
ATOM 1436 O O . GLU B 1 7 ? -0.394 15.906 19.562 1 97.19 7 GLU B O 1
ATOM 1441 N N . ALA B 1 8 ? 0.574 16.297 17.625 1 97.81 8 ALA B N 1
ATOM 1442 C CA . ALA B 1 8 ? -0.395 15.508 16.859 1 97.81 8 ALA B CA 1
ATOM 1443 C C . ALA B 1 8 ? -0.416 14.062 17.328 1 97.81 8 ALA B C 1
ATOM 1445 O O . ALA B 1 8 ? -1.485 13.477 17.531 1 97.81 8 ALA B O 1
ATOM 1446 N N . MET B 1 9 ? 0.746 13.484 17.562 1 98 9 MET B N 1
ATOM 1447 C CA . MET B 1 9 ? 0.866 12.094 17.984 1 98 9 MET B CA 1
ATOM 1448 C C . MET B 1 9 ? 0.321 11.898 19.391 1 98 9 MET B C 1
ATOM 1450 O O . MET B 1 9 ? -0.3 10.875 19.688 1 98 9 MET B O 1
ATOM 1454 N N . GLU B 1 10 ? 0.602 12.859 20.172 1 97.44 10 GLU B N 1
ATOM 1455 C CA . GLU B 1 10 ? 0.087 12.789 21.531 1 97.44 10 GLU B CA 1
ATOM 1456 C C . GLU B 1 10 ? -1.438 12.836 21.547 1 97.44 10 GLU B C 1
ATOM 1458 O O . GLU B 1 10 ? -2.074 12.172 22.375 1 97.44 10 GLU B O 1
ATOM 1463 N N . MET B 1 11 ? -2.006 13.609 20.703 1 97.88 11 MET B N 1
ATOM 1464 C CA . MET B 1 11 ? -3.461 13.648 20.578 1 97.88 11 MET B CA 1
ATOM 1465 C C . MET B 1 11 ? -4.004 12.32 20.062 1 97.88 11 MET B C 1
ATOM 1467 O O . MET B 1 11 ? -5.059 11.867 20.5 1 97.88 11 MET B O 1
ATOM 1471 N N . LEU B 1 12 ? -3.359 11.695 19.156 1 98.19 12 LEU B N 1
ATOM 1472 C CA . LEU B 1 12 ? -3.777 10.453 18.531 1 98.19 12 LEU B CA 1
ATOM 1473 C C . LEU B 1 12 ? -3.604 9.273 19.484 1 98.19 12 LEU B C 1
ATOM 1475 O O . LEU B 1 12 ? -4.5 8.438 19.609 1 98.19 12 LEU B O 1
ATOM 1479 N N . GLY B 1 13 ? -2.395 9.195 20.078 1 98 13 GLY B N 1
ATOM 1480 C CA . GLY B 1 13 ? -2.045 8.086 20.938 1 98 13 GLY B CA 1
ATOM 1481 C C . GLY B 1 13 ? -1.399 6.93 20.203 1 98 13 GLY B C 1
ATOM 1482 O O . GLY B 1 13 ? -1.49 6.84 18.984 1 98 13 GLY B O 1
ATOM 1483 N N . ARG B 1 14 ? -0.778 6.078 21 1 97.88 14 ARG B N 1
ATOM 1484 C CA . ARG B 1 14 ? -0.164 4.875 20.438 1 97.88 14 ARG B CA 1
ATOM 1485 C C . ARG B 1 14 ? -1.224 3.879 19.984 1 97.88 14 ARG B C 1
ATOM 1487 O O . ARG B 1 14 ? -2.344 3.875 20.5 1 97.88 14 ARG B O 1
ATOM 1494 N N . GLY B 1 15 ? -0.786 3.041 18.984 1 96.44 15 GLY B N 1
ATOM 1495 C CA . GLY B 1 15 ? -1.678 2.014 18.469 1 96.44 15 GLY B CA 1
ATOM 1496 C C . GLY B 1 15 ? -0.958 0.947 17.672 1 96.44 15 GLY B C 1
ATOM 1497 O O . GLY B 1 15 ? 0.263 0.807 17.766 1 96.44 15 GLY B O 1
ATOM 1498 N N . ASN B 1 16 ? -1.765 0.018 17.062 1 93.62 16 ASN B N 1
ATOM 1499 C CA . ASN B 1 16 ? -1.155 -1.077 16.312 1 93.62 16 ASN B CA 1
ATOM 1500 C C . ASN B 1 16 ? -1.855 -1.302 14.977 1 93.62 16 ASN B C 1
ATOM 1502 O O . ASN B 1 16 ? -1.557 -2.266 14.266 1 93.62 16 ASN B O 1
ATOM 1506 N N . GLY B 1 17 ? -2.713 -0.558 14.578 1 96.31 17 GLY B N 1
ATOM 1507 C CA . GLY B 1 17 ? -3.463 -0.742 13.344 1 96.31 17 GLY B CA 1
ATOM 1508 C C . GLY B 1 17 ? -2.787 -0.125 12.141 1 96.31 17 GLY B C 1
ATOM 1509 O O . GLY B 1 17 ? -1.595 0.187 12.18 1 96.31 17 GLY B O 1
ATOM 1510 N N . LYS B 1 18 ? -3.494 -0.04 11.039 1 98.38 18 LYS B N 1
ATOM 1511 C CA . LYS B 1 18 ? -3.008 0.54 9.797 1 98.38 18 LYS B CA 1
ATOM 1512 C C . LYS B 1 18 ? -3.252 2.045 9.758 1 98.38 18 LYS B C 1
ATOM 1514 O O . LYS B 1 18 ? -4.348 2.512 10.078 1 98.38 18 LYS B O 1
ATOM 1519 N N . ALA B 1 19 ? -2.227 2.805 9.406 1 98.81 19 ALA B N 1
ATOM 1520 C CA . ALA B 1 19 ? -2.34 4.25 9.25 1 98.81 19 ALA B CA 1
ATOM 1521 C C . ALA B 1 19 ? -1.964 4.676 7.832 1 98.81 19 ALA B C 1
ATOM 1523 O O . ALA B 1 19 ? -1.05 4.109 7.227 1 98.81 19 ALA B O 1
ATOM 1524 N N . LEU B 1 20 ? -2.684 5.625 7.344 1 98.94 20 LEU B N 1
ATOM 1525 C CA . LEU B 1 20 ? -2.389 6.238 6.055 1 98.94 20 LEU B CA 1
ATOM 1526 C C . LEU B 1 20 ? -1.888 7.668 6.234 1 98.94 20 LEU B C 1
ATOM 1528 O O . LEU B 1 20 ? -2.531 8.477 6.91 1 98.94 20 LEU B O 1
ATOM 1532 N N . ASP B 1 21 ? -0.76 7.945 5.742 1 98.75 21 ASP B N 1
ATOM 1533 C CA . ASP B 1 21 ? -0.201 9.289 5.648 1 98.75 21 ASP B CA 1
ATOM 1534 C C . ASP B 1 21 ? -0.29 9.82 4.223 1 98.75 21 ASP B C 1
ATOM 1536 O O . ASP B 1 21 ? 0.375 9.312 3.318 1 98.75 21 ASP B O 1
ATOM 1540 N N . ILE B 1 22 ? -1.117 10.828 4.016 1 98.62 22 ILE B N 1
ATOM 1541 C CA . ILE B 1 22 ? -1.3 11.414 2.689 1 98.62 22 ILE B CA 1
ATOM 1542 C C . ILE B 1 22 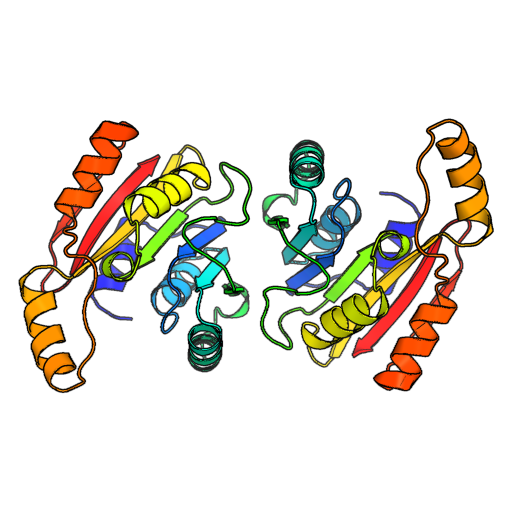? -0.394 12.633 2.531 1 98.62 22 ILE B C 1
ATOM 1544 O O . ILE B 1 22 ? -0.498 13.594 3.299 1 98.62 22 ILE B O 1
ATOM 1548 N N . GLY B 1 23 ? 0.319 12.656 1.503 1 97.62 23 GLY B N 1
ATOM 1549 C CA . GLY B 1 23 ? 1.364 13.656 1.354 1 97.62 23 GLY B CA 1
ATOM 1550 C C . GLY B 1 23 ? 2.633 13.312 2.111 1 97.62 23 GLY B C 1
ATOM 1551 O O . GLY B 1 23 ? 2.945 13.938 3.125 1 97.62 23 GLY B O 1
ATOM 1552 N N . THR B 1 24 ? 3.461 12.414 1.579 1 95.25 24 THR B N 1
ATOM 1553 C CA . THR B 1 24 ? 4.629 11.883 2.273 1 95.25 24 THR B CA 1
ATOM 1554 C C . THR B 1 24 ? 5.645 12.984 2.553 1 95.25 24 THR B C 1
ATOM 1556 O O . THR B 1 24 ? 6.152 13.102 3.67 1 95.25 24 THR B O 1
ATOM 1559 N N . GLY B 1 25 ? 5.926 13.812 1.481 1 94.62 25 GLY B N 1
ATOM 1560 C CA . GLY B 1 25 ? 6.961 14.82 1.635 1 94.62 25 GLY B CA 1
ATOM 1561 C C . GLY B 1 25 ? 8.281 14.258 2.127 1 94.62 25 GLY B C 1
ATOM 1562 O O . GLY B 1 25 ? 8.844 13.359 1.5 1 94.62 25 GLY B O 1
ATOM 1563 N N . ARG B 1 26 ? 8.734 14.695 3.289 1 93.31 26 ARG B N 1
ATOM 1564 C CA . ARG B 1 26 ? 9.992 14.219 3.846 1 93.31 26 ARG B CA 1
ATOM 1565 C C . ARG B 1 26 ? 9.781 13.008 4.738 1 93.31 26 ARG B C 1
ATOM 1567 O O . ARG B 1 26 ? 10.734 12.469 5.305 1 93.31 26 ARG B O 1
ATOM 1574 N N . GLY B 1 27 ? 8.586 12.57 4.887 1 96.25 27 GLY B N 1
ATOM 1575 C CA . GLY B 1 27 ? 8.266 11.344 5.594 1 96.25 27 GLY B CA 1
ATOM 1576 C C . GLY B 1 27 ? 8.203 11.523 7.102 1 96.25 27 GLY B C 1
ATOM 1577 O O . GLY B 1 27 ? 8.32 10.555 7.852 1 96.25 27 GLY B O 1
ATOM 1578 N N . ARG B 1 28 ? 8.016 12.797 7.57 1 95.44 28 ARG B N 1
ATOM 1579 C CA . ARG B 1 28 ? 8.062 13.086 9 1 95.44 28 ARG B CA 1
ATOM 1580 C C . ARG B 1 28 ? 6.863 12.469 9.719 1 95.44 28 ARG B C 1
ATOM 1582 O O . ARG B 1 28 ? 7.02 11.82 10.75 1 95.44 28 ARG B O 1
ATOM 1589 N N . MET B 1 29 ? 5.691 12.688 9.148 1 97.19 29 MET B N 1
ATOM 1590 C CA . MET B 1 29 ? 4.488 12.133 9.766 1 97.19 29 MET B CA 1
ATOM 1591 C C . MET B 1 29 ? 4.492 10.609 9.695 1 97.19 29 MET B C 1
ATOM 1593 O O . MET B 1 29 ? 4.121 9.938 10.656 1 97.19 29 MET B O 1
ATOM 1597 N N . ALA B 1 30 ? 4.91 10.055 8.602 1 97.75 30 ALA B N 1
ATOM 1598 C CA . ALA B 1 30 ? 5.012 8.602 8.453 1 97.75 30 ALA B CA 1
ATOM 1599 C C . ALA B 1 30 ? 5.902 8 9.539 1 97.75 30 ALA B C 1
ATOM 1601 O O . ALA B 1 30 ? 5.531 7.016 10.18 1 97.75 30 ALA B O 1
ATOM 1602 N N . ALA B 1 31 ? 7.047 8.602 9.75 1 97.06 31 ALA B N 1
ATOM 1603 C CA . ALA B 1 31 ? 7.988 8.133 10.766 1 97.06 31 ALA B CA 1
ATOM 1604 C C . ALA B 1 31 ? 7.371 8.188 12.156 1 97.06 31 ALA B C 1
ATOM 1606 O O . ALA B 1 31 ? 7.52 7.254 12.945 1 97.06 31 ALA B O 1
ATOM 1607 N N . ALA B 1 32 ? 6.695 9.281 12.453 1 97.19 32 ALA B N 1
ATOM 1608 C CA . ALA B 1 32 ? 6.082 9.461 13.766 1 97.19 32 ALA B CA 1
ATOM 1609 C C . ALA B 1 32 ? 4.996 8.422 14.023 1 97.19 32 ALA B C 1
ATOM 1611 O O . ALA B 1 32 ? 4.945 7.82 15.094 1 97.19 32 ALA B O 1
ATOM 1612 N N . LEU B 1 33 ? 4.148 8.227 13.016 1 98.12 33 LEU B N 1
ATOM 1613 C CA . LEU B 1 33 ? 3.096 7.219 13.125 1 98.12 33 LEU B CA 1
ATOM 1614 C C . LEU B 1 33 ? 3.691 5.84 13.375 1 98.12 33 LEU B C 1
ATOM 1616 O O . LEU B 1 33 ? 3.201 5.09 14.219 1 98.12 33 LEU B O 1
ATOM 1620 N N . ALA B 1 34 ? 4.723 5.535 12.633 1 97.5 34 ALA B N 1
ATOM 1621 C CA . ALA B 1 34 ? 5.387 4.246 12.805 1 97.5 34 ALA B CA 1
ATOM 1622 C C . ALA B 1 34 ? 5.973 4.113 14.211 1 97.5 34 ALA B C 1
ATOM 1624 O O . ALA B 1 34 ? 5.848 3.064 14.844 1 97.5 34 ALA B O 1
ATOM 1625 N N . GLU B 1 35 ? 6.574 5.145 14.641 1 96.25 35 GLU B N 1
ATOM 1626 C CA . GLU B 1 35 ? 7.152 5.152 15.984 1 96.25 35 GLU B CA 1
ATOM 1627 C C . GLU B 1 35 ? 6.078 4.938 17.047 1 96.25 35 GLU B C 1
ATOM 1629 O O . GLU B 1 35 ? 6.348 4.355 18.094 1 96.25 35 GLU B O 1
ATOM 1634 N N . TYR B 1 36 ? 4.934 5.426 16.766 1 97.38 36 TYR B N 1
ATOM 1635 C CA . TYR B 1 36 ? 3.834 5.293 17.719 1 97.38 36 TYR B CA 1
ATOM 1636 C C . TYR B 1 36 ? 3.158 3.934 17.578 1 97.38 36 TYR B C 1
ATOM 1638 O O . TYR B 1 36 ? 2.146 3.67 18.234 1 97.38 36 TYR B O 1
ATOM 1646 N N . GLY B 1 37 ? 3.617 3.045 16.688 1 96.5 37 GLY B N 1
ATOM 1647 C CA . GLY B 1 37 ? 3.232 1.643 16.688 1 96.5 37 GLY B CA 1
ATOM 1648 C C . GLY B 1 37 ? 2.391 1.243 15.492 1 96.5 37 GLY B C 1
ATOM 1649 O O . GLY B 1 37 ? 2.066 0.067 15.32 1 96.5 37 GLY B O 1
ATOM 1650 N N . TYR B 1 38 ? 2.094 2.15 14.609 1 97.56 38 TYR B N 1
ATOM 1651 C CA . TYR B 1 38 ? 1.196 1.878 13.492 1 97.56 38 TYR B CA 1
ATOM 1652 C C . TYR B 1 38 ? 1.952 1.261 12.32 1 97.56 38 TYR B C 1
ATOM 1654 O O . TYR B 1 38 ? 3.156 1.479 12.164 1 97.56 38 TYR B O 1
ATOM 1662 N N . GLN B 1 39 ? 1.248 0.433 11.555 1 97.5 39 GLN B N 1
ATOM 1663 C CA . GLN B 1 39 ? 1.694 0.055 10.219 1 97.5 39 GLN B CA 1
ATOM 1664 C C . GLN B 1 39 ? 1.297 1.107 9.188 1 97.5 39 GLN B C 1
ATOM 1666 O O . GLN B 1 39 ? 0.109 1.331 8.945 1 97.5 39 GLN B O 1
ATOM 1671 N N . VAL B 1 40 ? 2.307 1.742 8.547 1 98.38 40 VAL B N 1
ATOM 1672 C CA . VAL B 1 40 ? 2.043 3.004 7.863 1 98.38 40 VAL B CA 1
ATOM 1673 C C . VAL B 1 40 ? 2.166 2.811 6.355 1 98.38 40 VAL B C 1
ATOM 1675 O O . VAL B 1 40 ? 3.135 2.217 5.875 1 98.38 40 VAL B O 1
ATOM 1678 N N . VAL B 1 41 ? 1.161 3.227 5.645 1 98.81 41 VAL B N 1
ATOM 1679 C CA . VAL B 1 41 ? 1.263 3.512 4.219 1 98.81 41 VAL B CA 1
ATOM 1680 C C . VAL B 1 41 ? 1.368 5.02 4 1 98.81 41 VAL B C 1
ATOM 1682 O O . VAL B 1 41 ? 0.543 5.785 4.504 1 98.81 41 VAL B O 1
ATOM 1685 N N . SER B 1 42 ? 2.371 5.441 3.408 1 98.75 42 SER B N 1
ATOM 1686 C CA . SER B 1 42 ? 2.543 6.855 3.096 1 98.75 42 SER B CA 1
ATOM 1687 C C . SER B 1 42 ? 2.492 7.102 1.59 1 98.75 42 SER B C 1
ATOM 1689 O O . SER B 1 42 ? 3.285 6.531 0.836 1 98.75 42 SER B O 1
ATOM 1691 N N . LEU B 1 43 ? 1.594 7.957 1.177 1 98.69 43 LEU B N 1
ATOM 1692 C CA . LEU B 1 43 ? 1.263 8.125 -0.233 1 98.69 43 LEU B CA 1
ATOM 1693 C C . LEU B 1 43 ? 1.628 9.531 -0.712 1 98.69 43 LEU B C 1
ATOM 1695 O O . LEU B 1 43 ? 1.371 10.516 -0.016 1 98.69 43 LEU B O 1
ATOM 1699 N N . ASP B 1 44 ? 2.252 9.609 -1.843 1 98.38 44 ASP B N 1
ATOM 1700 C CA . ASP B 1 44 ? 2.568 10.875 -2.496 1 98.38 44 ASP B CA 1
ATOM 1701 C C . ASP B 1 44 ? 2.469 10.75 -4.016 1 98.38 44 ASP B C 1
ATOM 1703 O O . ASP B 1 44 ? 2.744 9.688 -4.574 1 98.38 44 ASP B O 1
ATOM 1707 N N . GLU B 1 45 ? 2.109 11.828 -4.664 1 97.12 45 GLU B N 1
ATOM 1708 C CA . GLU B 1 45 ? 1.991 11.82 -6.117 1 97.12 45 GLU B CA 1
ATOM 1709 C C . GLU B 1 45 ? 3.354 11.992 -6.785 1 97.12 45 GLU B C 1
ATOM 1711 O O . GLU B 1 45 ? 3.514 11.688 -7.969 1 97.12 45 GLU B O 1
ATOM 1716 N N . SER B 1 46 ? 4.258 12.484 -6.031 1 97.06 46 SER B N 1
ATOM 1717 C CA . SER B 1 46 ? 5.594 12.727 -6.559 1 97.06 46 SER B CA 1
ATOM 1718 C C . SER B 1 46 ? 6.539 11.57 -6.242 1 97.06 46 SER B C 1
ATOM 1720 O O . SER B 1 46 ? 6.895 11.359 -5.082 1 97.06 46 SER B O 1
ATOM 1722 N N . LYS B 1 47 ? 7.039 10.891 -7.285 1 96.69 47 LYS B N 1
ATOM 1723 C CA . LYS B 1 47 ? 8.023 9.828 -7.086 1 96.69 47 LYS B CA 1
ATOM 1724 C C . LYS B 1 47 ? 9.32 10.383 -6.5 1 96.69 47 LYS B C 1
ATOM 1726 O O . LYS B 1 47 ? 9.984 9.703 -5.715 1 96.69 47 LYS B O 1
ATOM 1731 N N . GLU B 1 48 ? 9.617 11.555 -6.895 1 96.94 48 GLU B N 1
ATOM 1732 C CA . GLU B 1 48 ? 10.812 12.211 -6.367 1 96.94 48 GLU B CA 1
ATOM 1733 C C . GLU B 1 48 ? 10.695 12.438 -4.859 1 96.94 48 GLU B C 1
ATOM 1735 O O . GLU B 1 48 ? 11.656 12.219 -4.121 1 96.94 48 GLU B O 1
ATOM 1740 N N . ALA B 1 49 ? 9.531 12.875 -4.441 1 96.38 49 ALA B N 1
ATOM 1741 C CA . ALA B 1 49 ? 9.297 13.062 -3.012 1 96.38 49 ALA B CA 1
ATOM 1742 C C . ALA B 1 49 ? 9.438 11.742 -2.26 1 96.38 49 ALA B C 1
ATOM 1744 O O . ALA B 1 49 ? 10.031 11.695 -1.18 1 96.38 49 ALA B O 1
ATOM 1745 N N . LEU B 1 50 ? 8.953 10.688 -2.869 1 98.06 50 LEU B N 1
ATOM 1746 C CA . LEU B 1 50 ? 9.023 9.375 -2.242 1 98.06 50 LEU B CA 1
ATOM 1747 C C . LEU B 1 50 ? 10.469 8.898 -2.131 1 98.06 50 LEU B C 1
ATOM 1749 O O . LEU B 1 50 ? 10.867 8.359 -1.1 1 98.06 50 LEU B O 1
ATOM 1753 N N . LYS B 1 51 ? 11.219 9.117 -3.139 1 97.38 51 LYS B N 1
ATOM 1754 C CA . LYS B 1 51 ? 12.625 8.719 -3.111 1 97.38 51 LYS B CA 1
ATOM 1755 C C . LYS B 1 51 ? 13.391 9.5 -2.049 1 97.38 51 LYS B C 1
ATOM 1757 O O . LYS B 1 51 ? 14.227 8.938 -1.337 1 97.38 51 LYS B O 1
ATOM 1762 N N . ARG B 1 52 ? 13.109 10.781 -2.021 1 96.5 52 ARG B N 1
ATOM 1763 C CA . ARG B 1 52 ? 13.734 11.602 -0.991 1 96.5 52 ARG B CA 1
ATOM 1764 C C . ARG B 1 52 ? 13.359 11.109 0.404 1 96.5 52 ARG B C 1
ATOM 1766 O O . ARG B 1 52 ? 14.227 10.984 1.275 1 96.5 52 ARG B O 1
ATOM 1773 N N . ALA B 1 53 ? 12.086 10.852 0.58 1 97.06 53 ALA B N 1
ATOM 1774 C CA . ALA B 1 53 ? 11.617 10.352 1.871 1 97.06 53 ALA B CA 1
ATOM 1775 C C . ALA B 1 53 ? 12.281 9.023 2.221 1 97.06 53 ALA B C 1
ATOM 1777 O O . ALA B 1 53 ? 12.656 8.797 3.373 1 97.06 53 ALA B O 1
ATOM 1778 N N . GLU B 1 54 ? 12.352 8.156 1.268 1 96.31 54 GLU B N 1
ATOM 1779 C CA . GLU B 1 54 ? 13.016 6.871 1.473 1 96.31 54 GLU B CA 1
ATOM 1780 C C . GLU B 1 54 ? 14.422 7.059 2.027 1 96.31 54 GLU B C 1
ATOM 1782 O O . GLU B 1 54 ? 14.82 6.375 2.973 1 96.31 54 GLU B O 1
ATOM 1787 N N . GLY B 1 55 ? 15.156 7.953 1.383 1 95.88 55 GLY B N 1
ATOM 1788 C CA . GLY B 1 55 ? 16.5 8.25 1.853 1 95.88 55 GLY B CA 1
ATOM 1789 C C . GLY B 1 55 ? 16.531 8.781 3.273 1 95.88 55 GLY B C 1
ATOM 1790 O O . GLY B 1 55 ? 17.406 8.414 4.059 1 95.88 55 GLY B O 1
ATOM 1791 N N . LEU B 1 56 ? 15.594 9.555 3.629 1 94.38 56 LEU B N 1
ATOM 1792 C CA . LEU B 1 56 ? 15.539 10.188 4.945 1 94.38 56 LEU B CA 1
ATOM 1793 C C . LEU B 1 56 ? 15.117 9.188 6.012 1 94.38 56 LEU B C 1
ATOM 1795 O O . LEU B 1 56 ? 15.555 9.273 7.16 1 94.38 56 LEU B O 1
ATOM 1799 N N . LEU B 1 57 ? 14.328 8.195 5.578 1 94.75 57 LEU B N 1
ATOM 1800 C CA . LEU B 1 57 ? 13.766 7.238 6.52 1 94.75 57 LEU B CA 1
ATOM 1801 C C . LEU B 1 57 ? 14.703 6.059 6.727 1 94.75 57 LEU B C 1
ATOM 1803 O O . LEU B 1 57 ? 14.508 5.25 7.633 1 94.75 57 LEU B O 1
ATOM 1807 N N . LYS B 1 58 ? 15.648 5.906 5.844 1 87.81 58 LYS B N 1
ATOM 1808 C CA . LYS B 1 58 ? 16.562 4.77 5.875 1 87.81 58 LYS B CA 1
ATOM 1809 C C . LYS B 1 58 ? 17.188 4.598 7.258 1 87.81 58 LYS B C 1
ATOM 1811 O O . LYS B 1 58 ? 17.453 3.475 7.691 1 87.81 58 LYS B O 1
ATOM 1816 N N . GLU B 1 59 ? 17.281 5.609 8 1 80.81 59 GLU B N 1
ATOM 1817 C CA . GLU B 1 59 ? 17.938 5.508 9.305 1 80.81 59 GLU B CA 1
ATOM 1818 C C . GLU B 1 59 ? 16.922 5.402 10.43 1 80.81 59 GLU B C 1
ATOM 1820 O O . GLU B 1 59 ? 17.281 5.375 11.609 1 80.81 59 GLU B O 1
ATOM 1825 N N . SER B 1 60 ? 15.711 5.23 9.938 1 80.88 60 SER B N 1
ATOM 1826 C CA . SER B 1 60 ? 14.68 5.109 10.961 1 80.88 60 SER B CA 1
ATOM 1827 C C . SER B 1 60 ? 14.539 3.664 11.43 1 80.88 60 SER B C 1
ATOM 1829 O O . SER B 1 60 ? 14.523 2.738 10.609 1 80.88 60 SER B O 1
ATOM 1831 N N . ALA B 1 61 ? 14.438 3.502 12.695 1 76.5 61 ALA B N 1
ATOM 1832 C CA . ALA B 1 61 ? 14.297 2.172 13.281 1 76.5 61 ALA B CA 1
ATOM 1833 C C . ALA B 1 61 ? 12.953 1.549 12.914 1 76.5 61 ALA B C 1
ATOM 1835 O O . ALA B 1 61 ? 12.758 0.341 13.07 1 76.5 61 ALA B O 1
ATOM 1836 N N . THR B 1 62 ? 12.094 2.283 12.383 1 85.25 62 THR B N 1
ATOM 1837 C CA . THR B 1 62 ? 10.734 1.813 12.141 1 85.25 62 THR B CA 1
ATOM 1838 C C . THR B 1 62 ? 10.453 1.731 10.641 1 85.25 62 THR B C 1
ATOM 1840 O O . THR B 1 62 ? 9.289 1.676 10.227 1 85.25 62 THR B O 1
ATOM 1843 N N . LEU B 1 63 ? 11.414 1.701 9.859 1 86.06 63 LEU B N 1
ATOM 1844 C CA . LEU B 1 63 ? 11.281 1.708 8.406 1 86.06 63 LEU B CA 1
ATOM 1845 C C . LEU B 1 63 ? 10.484 0.498 7.93 1 86.06 63 LEU B C 1
ATOM 1847 O O . LEU B 1 63 ? 9.742 0.584 6.945 1 86.06 63 LEU B O 1
ATOM 1851 N N . GLU B 1 64 ? 10.586 -0.558 8.727 1 89.12 64 GLU B N 1
ATOM 1852 C CA . GLU B 1 64 ? 9.891 -1.789 8.352 1 89.12 64 GLU B CA 1
ATOM 1853 C C . GLU B 1 64 ? 8.383 -1.619 8.422 1 89.12 64 GLU B C 1
ATOM 1855 O O . GLU B 1 64 ? 7.637 -2.326 7.742 1 89.12 64 GLU B O 1
ATOM 1860 N N . ASN B 1 65 ? 7.945 -0.645 9.148 1 94.75 65 ASN B N 1
ATOM 1861 C CA . ASN B 1 65 ? 6.516 -0.424 9.328 1 94.75 65 ASN B CA 1
ATOM 1862 C C . ASN B 1 65 ? 5.977 0.596 8.328 1 94.75 65 ASN B C 1
ATOM 1864 O O . ASN B 1 65 ? 4.801 0.967 8.383 1 94.75 65 ASN B O 1
ATOM 1868 N N . ILE B 1 66 ? 6.82 1.067 7.434 1 97.69 66 ILE B N 1
ATOM 1869 C CA . ILE B 1 66 ? 6.406 2.117 6.508 1 97.69 66 ILE B CA 1
ATOM 1870 C C . ILE B 1 66 ? 6.477 1.6 5.074 1 97.69 66 ILE B C 1
ATOM 1872 O O . ILE B 1 66 ? 7.5 1.064 4.648 1 97.69 66 ILE B O 1
ATOM 1876 N N . LEU B 1 67 ? 5.426 1.695 4.395 1 98.38 67 LEU B N 1
ATOM 1877 C CA . LEU B 1 67 ? 5.363 1.43 2.963 1 98.38 67 LEU B CA 1
ATOM 1878 C C .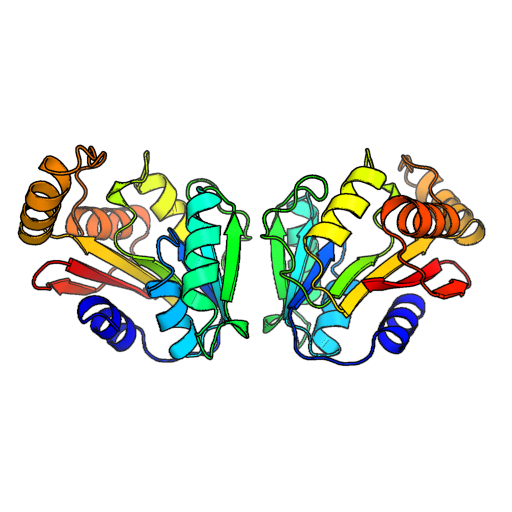 LEU B 1 67 ? 5.129 2.717 2.18 1 98.38 67 LEU B C 1
ATOM 1880 O O . LEU B 1 67 ? 4.117 3.391 2.377 1 98.38 67 LEU B O 1
ATOM 1884 N N . LEU B 1 68 ? 6.043 3.109 1.337 1 98.44 68 LEU B N 1
ATOM 1885 C CA . LEU B 1 68 ? 5.898 4.277 0.478 1 98.44 68 LEU B CA 1
ATOM 1886 C C . LEU B 1 68 ? 5.156 3.922 -0.805 1 98.44 68 LEU B C 1
ATOM 1888 O O . LEU B 1 68 ? 5.496 2.945 -1.475 1 98.44 68 LEU B O 1
ATOM 1892 N N . LEU B 1 69 ? 4.16 4.711 -1.112 1 98.81 69 LEU B N 1
ATOM 1893 C CA . LEU B 1 69 ? 3.234 4.387 -2.191 1 98.81 69 LEU B CA 1
ATOM 1894 C C . LEU B 1 69 ? 3.051 5.582 -3.123 1 98.81 69 LEU B C 1
ATOM 1896 O O . LEU B 1 69 ? 2.738 6.684 -2.672 1 98.81 69 LEU B O 1
ATOM 1900 N N . HIS B 1 70 ? 3.279 5.352 -4.414 1 98.75 70 HIS B N 1
ATOM 1901 C CA . HIS B 1 70 ? 2.963 6.367 -5.414 1 98.75 70 HIS B CA 1
ATOM 1902 C C . HIS B 1 70 ? 1.474 6.375 -5.738 1 98.75 70 HIS B C 1
ATOM 1904 O O . HIS B 1 70 ? 0.908 5.344 -6.105 1 98.75 70 HIS B O 1
ATOM 1910 N N . GLY B 1 71 ? 0.853 7.57 -5.57 1 98 71 GLY B N 1
ATOM 1911 C CA . GLY B 1 71 ? -0.575 7.602 -5.844 1 98 71 GLY B CA 1
ATOM 1912 C C . GLY B 1 71 ? -1.174 8.992 -5.73 1 98 71 GLY B C 1
ATOM 1913 O O . GLY B 1 71 ? -0.498 9.93 -5.309 1 98 71 GLY B O 1
ATOM 1914 N N . ASP B 1 72 ? -2.434 9.086 -6.141 1 97.81 72 ASP B N 1
ATOM 1915 C CA . ASP B 1 72 ? -3.203 10.328 -6.152 1 97.81 72 ASP B CA 1
ATOM 1916 C C . ASP B 1 72 ? -4.152 10.398 -4.961 1 97.81 72 ASP B C 1
ATOM 1918 O O . ASP B 1 72 ? -5.043 9.555 -4.816 1 97.81 72 ASP B O 1
ATOM 1922 N N . ALA B 1 73 ? -4.031 11.422 -4.16 1 98.12 73 ALA B N 1
ATOM 1923 C CA . ALA B 1 73 ? -4.836 11.586 -2.955 1 98.12 73 ALA B CA 1
ATOM 1924 C C . ALA B 1 73 ? -6.312 11.758 -3.303 1 98.12 73 ALA B C 1
ATOM 1926 O O . ALA B 1 73 ? -7.184 11.539 -2.459 1 98.12 73 ALA B O 1
ATOM 1927 N N . HIS B 1 74 ? -6.594 12.219 -4.512 1 98.38 74 HIS B N 1
ATOM 1928 C CA . HIS B 1 74 ? -7.965 12.484 -4.926 1 98.38 74 HIS B CA 1
ATOM 1929 C C . HIS B 1 74 ? -8.695 11.188 -5.262 1 98.38 74 HIS B C 1
ATOM 1931 O O . HIS B 1 74 ? -9.922 11.188 -5.414 1 98.38 74 HIS B O 1
ATOM 1937 N N . ASN B 1 75 ? -7.957 10.133 -5.492 1 98.06 75 ASN B N 1
ATOM 1938 C CA . ASN B 1 75 ? -8.461 8.797 -5.812 1 98.06 75 ASN B CA 1
ATOM 1939 C C . ASN B 1 75 ? -7.625 7.707 -5.141 1 98.06 75 ASN B C 1
ATOM 1941 O O . ASN B 1 75 ? -6.828 7.035 -5.797 1 98.06 75 ASN B O 1
ATOM 1945 N N . LEU B 1 76 ? -7.902 7.551 -3.881 1 98.75 76 LEU B N 1
ATOM 1946 C CA . LEU B 1 76 ? -7.086 6.637 -3.092 1 98.75 76 LEU B CA 1
ATOM 1947 C C . LEU B 1 76 ? -7.348 5.188 -3.496 1 98.75 76 LEU B C 1
ATOM 1949 O O . LEU B 1 76 ? -8.5 4.77 -3.605 1 98.75 76 LEU B O 1
ATOM 1953 N N . PRO B 1 77 ? -6.355 4.352 -3.635 1 98.69 77 PRO B N 1
ATOM 1954 C CA . PRO B 1 77 ? -6.488 3 -4.184 1 98.69 77 PRO B CA 1
ATOM 1955 C C . PRO B 1 77 ? -6.809 1.957 -3.117 1 98.69 77 PRO B C 1
ATOM 1957 O O . PRO B 1 77 ? -6.285 0.84 -3.164 1 98.69 77 PRO B O 1
ATOM 1960 N N . PHE B 1 78 ? -7.566 2.283 -2.154 1 98.69 78 PHE B N 1
ATOM 1961 C CA . PHE B 1 78 ? -7.898 1.398 -1.045 1 98.69 78 PHE B CA 1
ATOM 1962 C C . PHE B 1 78 ? -9.406 1.183 -0.956 1 98.69 78 PHE B C 1
ATOM 1964 O O . PHE B 1 78 ? -10.188 2.014 -1.424 1 98.69 78 PHE B O 1
ATOM 1971 N N . LEU B 1 79 ? -9.789 0.096 -0.414 1 98.06 79 LEU B N 1
ATOM 1972 C CA . LEU B 1 79 ? -11.195 -0.168 -0.128 1 98.06 79 LEU B CA 1
ATOM 1973 C C . LEU B 1 79 ? -11.695 0.727 1 1 98.06 79 LEU B C 1
ATOM 1975 O O . LEU B 1 79 ? -10.898 1.346 1.709 1 98.06 79 LEU B O 1
ATOM 1979 N N . ASP B 1 80 ? -13 0.787 1.129 1 98.25 80 ASP B N 1
ATOM 1980 C CA . ASP B 1 80 ? -13.609 1.533 2.223 1 98.25 80 ASP B CA 1
ATOM 1981 C C . ASP B 1 80 ? -13.188 0.968 3.578 1 98.25 80 ASP B C 1
ATOM 1983 O O . ASP B 1 80 ? -12.945 -0.234 3.707 1 98.25 80 ASP B O 1
ATOM 1987 N N . GLU B 1 81 ? -12.992 1.865 4.57 1 98.06 81 GLU B N 1
ATOM 1988 C CA . GLU B 1 81 ? -12.812 1.472 5.961 1 98.06 81 GLU B CA 1
ATOM 1989 C C . GLU B 1 81 ? -11.609 0.548 6.125 1 98.06 81 GLU B C 1
ATOM 1991 O O . GLU B 1 81 ? -11.711 -0.507 6.754 1 98.06 81 GLU B O 1
ATOM 1996 N N . THR B 1 82 ? -10.539 0.946 5.57 1 97.88 82 THR B N 1
ATOM 1997 C CA . THR B 1 82 ? -9.32 0.14 5.551 1 97.88 82 THR B CA 1
ATOM 1998 C C . THR B 1 82 ? -8.391 0.541 6.691 1 97.88 82 THR B C 1
ATOM 2000 O O . THR B 1 82 ? -7.734 -0.313 7.293 1 97.88 82 THR B O 1
ATOM 2003 N N . PHE B 1 83 ? -8.359 1.825 7.07 1 98.62 83 PHE B N 1
ATOM 2004 C CA . PHE B 1 83 ? -7.305 2.332 7.941 1 98.62 83 PHE B CA 1
ATOM 2005 C C . PHE B 1 83 ? -7.875 2.729 9.297 1 98.62 83 PHE B C 1
ATOM 2007 O O . PHE B 1 83 ? -8.969 3.295 9.383 1 98.62 83 PHE B O 1
ATOM 2014 N N . ASP B 1 84 ? -7.09 2.506 10.312 1 98.69 84 ASP B N 1
ATOM 2015 C CA . ASP B 1 84 ? -7.43 2.943 11.664 1 98.69 84 ASP B CA 1
ATOM 2016 C C . ASP B 1 84 ? -7.156 4.434 11.844 1 98.69 84 ASP B C 1
ATOM 2018 O O . ASP B 1 84 ? -7.801 5.094 12.664 1 98.69 84 ASP B O 1
ATOM 2022 N N . VAL B 1 85 ? -6.203 4.914 11.141 1 98.88 85 VAL B N 1
ATOM 2023 C CA . VAL B 1 85 ? -5.828 6.324 11.164 1 98.88 85 VAL B CA 1
ATOM 2024 C C . VAL B 1 85 ? -5.578 6.816 9.742 1 98.88 85 VAL B C 1
ATOM 2026 O O . VAL B 1 85 ? -4.93 6.137 8.945 1 98.88 85 VAL B O 1
ATOM 2029 N N . VAL B 1 86 ? -6.121 7.941 9.414 1 98.94 86 VAL B N 1
ATOM 2030 C CA . VAL B 1 86 ? -5.816 8.641 8.172 1 98.94 86 VAL B CA 1
ATOM 2031 C C . VAL B 1 86 ? -5.336 10.055 8.477 1 98.94 86 VAL B C 1
ATOM 2033 O O . VAL B 1 86 ? -6.047 10.836 9.125 1 98.94 86 VAL B O 1
ATOM 2036 N N . ALA B 1 87 ? -4.191 10.336 7.988 1 98.88 87 ALA B N 1
ATOM 2037 C CA . ALA B 1 87 ? -3.557 11.586 8.391 1 98.88 87 ALA B CA 1
ATOM 2038 C C . ALA B 1 87 ? -3.014 12.344 7.184 1 98.88 87 ALA B C 1
ATOM 2040 O O . ALA B 1 87 ? -2.725 11.742 6.148 1 98.88 87 ALA B O 1
ATOM 2041 N N . THR B 1 88 ? -2.926 13.602 7.273 1 98.12 88 THR B N 1
ATOM 2042 C CA . THR B 1 88 ? -2.209 14.484 6.363 1 98.12 88 THR B CA 1
ATOM 2043 C C . THR B 1 88 ? -1.52 15.609 7.129 1 98.12 88 THR B C 1
ATOM 2045 O O . THR B 1 88 ? -2.096 16.172 8.062 1 98.12 88 THR B O 1
ATOM 2048 N N . TYR B 1 89 ? -0.301 15.859 6.816 1 96.62 89 TYR B N 1
ATOM 2049 C CA . TYR B 1 89 ? 0.519 16.828 7.539 1 96.62 89 TYR B CA 1
ATOM 2050 C C . TYR B 1 89 ? 1.027 17.922 6.605 1 96.62 89 TYR B C 1
ATOM 2052 O O . TYR B 1 89 ? 1.982 17.703 5.855 1 96.62 89 TYR B O 1
ATOM 2060 N N . ASN B 1 90 ? 0.42 19.109 6.719 1 93.56 90 ASN B N 1
ATOM 2061 C CA . ASN B 1 90 ? 0.825 20.281 5.953 1 93.56 90 ASN B CA 1
ATOM 2062 C C . ASN B 1 90 ? 0.937 19.969 4.465 1 93.56 90 ASN B C 1
ATOM 2064 O O . ASN B 1 90 ? 1.963 20.25 3.844 1 93.56 90 ASN B O 1
ATOM 2068 N N . ALA B 1 91 ? -0.142 19.359 3.967 1 93.88 91 ALA B N 1
ATOM 2069 C CA . ALA B 1 91 ? -0.096 18.922 2.574 1 93.88 91 ALA B CA 1
ATOM 2070 C C . ALA B 1 91 ? -1.388 19.281 1.844 1 93.88 91 ALA B C 1
ATOM 2072 O O . ALA B 1 91 ? -1.409 19.375 0.614 1 93.88 91 ALA B O 1
ATOM 2073 N N . MET B 1 92 ? -2.451 19.516 2.562 1 91.88 92 MET B N 1
ATOM 2074 C CA . MET B 1 92 ? -3.766 19.703 1.956 1 91.88 92 MET B CA 1
ATOM 2075 C C . MET B 1 92 ? -3.777 20.953 1.065 1 91.88 92 MET B C 1
ATOM 2077 O O . MET B 1 92 ? -4.453 20.969 0.035 1 91.88 92 MET B O 1
ATOM 2081 N N . HIS B 1 93 ? -3.062 21.969 1.448 1 88.19 93 HIS B N 1
ATOM 2082 C CA . HIS B 1 93 ? -3.025 23.219 0.692 1 88.19 93 HIS B CA 1
ATOM 2083 C C . HIS B 1 93 ? -2.402 23.016 -0.685 1 88.19 93 HIS B C 1
ATOM 2085 O O . HIS B 1 93 ? -2.521 23.875 -1.562 1 88.19 93 HIS B O 1
ATOM 2091 N N . HIS B 1 94 ? -1.776 21.875 -0.962 1 89.5 94 HIS B N 1
ATOM 2092 C CA . HIS B 1 94 ? -1.204 21.562 -2.264 1 89.5 94 HIS B CA 1
ATOM 2093 C C . HIS B 1 94 ? -2.201 20.797 -3.133 1 89.5 94 HIS B C 1
ATOM 2095 O O . HIS B 1 94 ? -1.947 20.562 -4.316 1 89.5 94 HIS B O 1
ATOM 2101 N N . MET B 1 95 ? -3.307 20.406 -2.553 1 90.5 95 MET B N 1
ATOM 2102 C CA . MET B 1 95 ? -4.289 19.594 -3.266 1 90.5 95 MET B CA 1
ATOM 2103 C C . MET B 1 95 ? -5.223 20.469 -4.09 1 90.5 95 MET B C 1
ATOM 2105 O O . MET B 1 95 ? -5.789 21.438 -3.576 1 90.5 95 MET B O 1
ATOM 2109 N N . ARG B 1 96 ? -5.434 20.141 -5.332 1 90.56 96 ARG B N 1
ATOM 2110 C CA . ARG B 1 96 ? -6.277 20.922 -6.234 1 90.56 96 ARG B CA 1
ATOM 2111 C C . ARG B 1 96 ? -7.711 20.984 -5.723 1 90.56 96 ARG B C 1
ATOM 2113 O O . ARG B 1 96 ? -8.367 22.031 -5.832 1 90.56 96 ARG B O 1
ATOM 2120 N N . ASP B 1 97 ? -8.227 19.922 -5.254 1 94.5 97 ASP B N 1
ATOM 2121 C CA . ASP B 1 97 ? -9.555 19.797 -4.664 1 94.5 97 ASP B CA 1
ATOM 2122 C C . ASP B 1 97 ? -9.484 19.109 -3.297 1 94.5 97 ASP B C 1
ATOM 2124 O O . ASP B 1 97 ? -9.68 17.906 -3.188 1 94.5 97 ASP B O 1
ATOM 2128 N N . TYR B 1 98 ? -9.25 19.953 -2.275 1 94.12 98 TYR B N 1
ATOM 2129 C CA . TYR B 1 98 ? -9.023 19.375 -0.952 1 94.12 98 TYR B CA 1
ATOM 2130 C C . TYR B 1 98 ? -10.281 18.703 -0.43 1 94.12 98 TYR B C 1
ATOM 2132 O O . TYR B 1 98 ? -10.203 17.766 0.375 1 94.12 98 TYR B O 1
ATOM 2140 N N . LYS B 1 99 ? -11.469 19.188 -0.875 1 97.06 99 LYS B N 1
ATOM 2141 C CA . LYS B 1 99 ? -12.719 18.562 -0.439 1 97.06 99 LYS B CA 1
ATOM 2142 C C . LYS B 1 99 ? -12.797 17.109 -0.916 1 97.06 99 LYS B C 1
ATOM 2144 O O . LYS B 1 99 ? -13.219 16.234 -0.164 1 97.06 99 LYS B O 1
ATOM 2149 N N . LYS B 1 100 ? -12.359 16.906 -2.123 1 98 100 LYS B N 1
ATOM 2150 C CA . LYS B 1 100 ? -12.328 15.547 -2.652 1 98 100 LYS B CA 1
ATOM 2151 C C . LYS B 1 100 ? -11.375 14.664 -1.846 1 98 100 LYS B C 1
ATOM 2153 O O . LYS B 1 100 ? -11.664 13.492 -1.603 1 98 100 LYS B O 1
ATOM 2158 N N . VAL B 1 101 ? -10.273 15.219 -1.472 1 98.19 101 VAL B N 1
ATOM 2159 C CA . VAL B 1 101 ? -9.305 14.484 -0.667 1 98.19 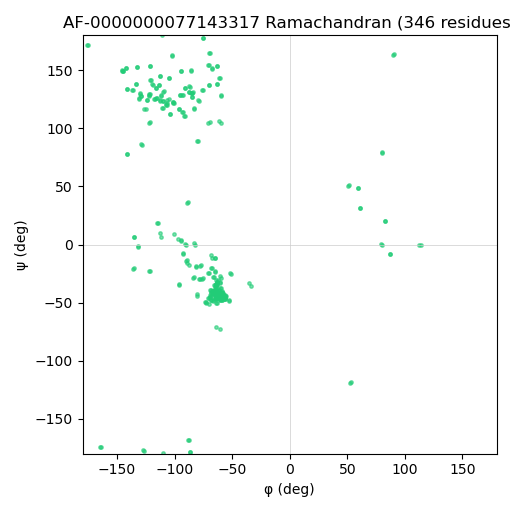101 VAL B CA 1
ATOM 2160 C C . VAL B 1 101 ? -9.906 14.156 0.698 1 98.19 101 VAL B C 1
ATOM 2162 O O . VAL B 1 101 ? -9.766 13.039 1.196 1 98.19 101 VAL B O 1
ATOM 2165 N N . LEU B 1 102 ? -10.609 15.117 1.269 1 98.5 102 LEU B N 1
ATOM 2166 C CA . LEU B 1 102 ? -11.273 14.883 2.541 1 98.5 102 LEU B CA 1
ATOM 2167 C C . LEU B 1 102 ? -12.297 13.758 2.416 1 98.5 102 LEU B C 1
ATOM 2169 O O . LEU B 1 102 ? -12.406 12.906 3.303 1 98.5 102 LEU B O 1
ATOM 2173 N N . ASP B 1 103 ? -13.062 13.758 1.283 1 98.88 103 ASP B N 1
ATOM 2174 C CA . ASP B 1 103 ? -14.023 12.688 1.028 1 98.88 103 ASP B CA 1
ATOM 2175 C C . ASP B 1 103 ? -13.328 11.32 0.995 1 98.88 103 ASP B C 1
ATOM 2177 O O . ASP B 1 103 ? -13.828 10.359 1.574 1 98.88 103 ASP B O 1
ATOM 2181 N N . GLU B 1 104 ? -12.195 11.297 0.385 1 98.81 104 GLU B N 1
ATOM 2182 C CA . GLU B 1 104 ? -11.43 10.055 0.295 1 98.81 104 GLU B CA 1
ATOM 2183 C C . GLU B 1 104 ? -10.891 9.641 1.661 1 98.81 104 GLU B C 1
ATOM 2185 O O . GLU B 1 104 ? -10.898 8.461 2.004 1 98.81 104 GLU B O 1
ATOM 2190 N N . MET B 1 105 ? -10.406 10.609 2.43 1 98.88 105 MET B N 1
ATOM 2191 C CA . MET B 1 105 ? -9.938 10.312 3.779 1 98.88 105 MET B CA 1
ATOM 2192 C C . MET B 1 105 ? -11.039 9.641 4.602 1 98.88 105 MET B C 1
ATOM 2194 O O . MET B 1 105 ? -10.797 8.617 5.254 1 98.88 105 MET B O 1
ATOM 2198 N N . VAL B 1 106 ? -12.227 10.211 4.496 1 98.88 106 VAL B N 1
ATOM 2199 C CA . VAL B 1 106 ? -13.344 9.672 5.258 1 98.88 106 VAL B CA 1
ATOM 2200 C C . VAL B 1 106 ? -13.695 8.281 4.746 1 98.88 106 VAL B C 1
ATOM 2202 O O . VAL B 1 106 ? -13.93 7.363 5.535 1 98.88 106 VAL B O 1
ATOM 2205 N N . ARG B 1 107 ? -13.703 8.078 3.457 1 98.81 107 ARG B N 1
ATOM 2206 C CA . ARG B 1 107 ? -14.078 6.809 2.848 1 98.81 107 ARG B CA 1
ATOM 2207 C C . ARG B 1 107 ? -13.172 5.68 3.328 1 98.81 107 ARG B C 1
ATOM 2209 O O . ARG B 1 107 ? -13.648 4.609 3.711 1 98.81 107 ARG B O 1
ATOM 2216 N N . VAL B 1 108 ? -11.883 5.906 3.389 1 98.81 108 VAL B N 1
ATOM 2217 C CA . VAL B 1 108 ? -10.938 4.82 3.635 1 98.81 108 VAL B CA 1
ATOM 2218 C C . VAL B 1 108 ? -10.719 4.656 5.137 1 98.81 108 VAL B C 1
ATOM 2220 O O . VAL B 1 108 ? -10.133 3.668 5.578 1 98.81 108 VAL B O 1
ATOM 2223 N N . CYS B 1 109 ? -11.156 5.625 5.93 1 98.88 109 CYS B N 1
ATOM 2224 C CA . CYS B 1 109 ? -11.039 5.527 7.383 1 98.88 109 CYS B CA 1
ATOM 2225 C C . CYS B 1 109 ? -12.078 4.574 7.953 1 98.88 109 CYS B C 1
ATOM 2227 O O . CYS B 1 109 ? -13.25 4.625 7.574 1 98.88 109 CYS B O 1
ATOM 2229 N N . LYS B 1 110 ? -11.664 3.682 8.82 1 98.38 110 LYS B N 1
ATOM 2230 C CA . LYS B 1 110 ? -12.586 2.775 9.5 1 98.38 110 LYS B CA 1
ATOM 2231 C C . LYS B 1 110 ? -13.57 3.547 10.375 1 98.38 110 LYS B C 1
ATOM 2233 O O . LYS B 1 110 ? -13.25 4.621 10.883 1 98.38 110 LYS B O 1
ATOM 2238 N N . LYS B 1 111 ? -14.758 2.953 10.594 1 97.94 111 LYS B N 1
ATOM 2239 C CA . LYS B 1 111 ? -15.617 3.471 11.656 1 97.94 111 LYS B CA 1
ATOM 2240 C C . LYS B 1 111 ? -14.922 3.412 13.008 1 97.94 111 LYS B C 1
ATOM 2242 O O . LYS B 1 111 ? -14.352 2.381 13.375 1 97.94 111 LYS B O 1
ATOM 2247 N N . GLY B 1 112 ? -14.906 4.523 13.688 1 97.75 112 GLY B N 1
ATOM 2248 C CA . GLY B 1 112 ? -14.203 4.598 14.961 1 97.75 112 GLY B CA 1
ATOM 2249 C C . GLY B 1 112 ? -12.734 4.953 14.82 1 97.75 112 GLY B C 1
ATOM 2250 O O . GLY B 1 112 ? -12.047 5.176 15.812 1 97.75 112 GLY B O 1
ATOM 2251 N N . GLY B 1 113 ? -12.297 4.969 13.555 1 98.69 113 GLY B N 1
ATOM 2252 C CA . GLY B 1 113 ? -10.914 5.367 13.312 1 98.69 113 GLY B CA 1
ATOM 2253 C C . GLY B 1 113 ? -10.695 6.863 13.445 1 98.69 113 GLY B C 1
ATOM 2254 O O . GLY B 1 113 ? -11.648 7.617 13.68 1 98.69 113 GLY B O 1
ATOM 2255 N N . SER B 1 114 ? -9.477 7.301 13.281 1 98.81 114 SER B N 1
ATOM 2256 C CA . SER B 1 114 ? -9.133 8.695 13.516 1 98.81 114 SER B CA 1
ATOM 2257 C C . SER B 1 114 ? -8.734 9.398 12.219 1 98.81 114 SER B C 1
ATOM 2259 O O . SER B 1 114 ? -8.016 8.828 11.398 1 98.81 114 SER B O 1
ATOM 2261 N N . ILE B 1 115 ? -9.203 10.555 12.07 1 98.88 115 ILE B N 1
ATOM 2262 C CA . ILE B 1 115 ? -8.766 11.477 11.031 1 98.88 115 ILE B CA 1
ATOM 2263 C C . ILE B 1 115 ? -7.926 12.586 11.656 1 98.88 115 ILE B C 1
ATOM 2265 O O . ILE B 1 115 ? -8.383 13.273 12.57 1 98.88 115 ILE B O 1
ATOM 2269 N N . LEU B 1 116 ? -6.719 12.75 11.234 1 98.81 116 LEU B N 1
ATOM 2270 C CA . LEU B 1 116 ? -5.758 13.688 11.797 1 98.81 116 LEU B CA 1
ATOM 2271 C C . LEU B 1 116 ? -5.188 14.602 10.719 1 98.81 116 LEU B C 1
ATOM 2273 O O . LEU B 1 116 ? -4.531 14.125 9.781 1 98.81 116 LEU B O 1
ATOM 2277 N N . ILE B 1 117 ? -5.438 15.891 10.82 1 98.31 117 ILE B N 1
ATOM 2278 C CA . ILE B 1 117 ? -5.023 16.828 9.789 1 98.31 117 ILE B CA 1
ATOM 2279 C C . ILE B 1 117 ? -4.281 18 10.422 1 98.31 117 ILE B C 1
ATOM 2281 O O . ILE B 1 117 ? -4.75 18.578 11.406 1 98.31 117 ILE B O 1
ATOM 2285 N N . SER B 1 118 ? -3.137 18.297 9.898 1 96.75 118 SER B N 1
ATOM 2286 C CA . SER B 1 118 ? -2.391 19.484 10.305 1 96.75 118 SER B CA 1
ATOM 2287 C C . SER B 1 118 ? -2.178 20.438 9.141 1 96.75 118 SER B C 1
ATOM 2289 O O . SER B 1 118 ? -1.894 20 8.016 1 96.75 118 SER B O 1
ATOM 2291 N N . GLU B 1 119 ? -2.344 21.703 9.375 1 94.56 119 GLU B N 1
ATOM 2292 C CA . GLU B 1 119 ? -2.109 22.75 8.383 1 94.56 119 GLU B CA 1
ATOM 2293 C C . GLU B 1 119 ? -1.479 23.984 9.016 1 94.56 119 GLU B C 1
ATOM 2295 O O . GLU B 1 119 ? -1.753 24.312 10.172 1 94.56 119 GLU B O 1
ATOM 2300 N N . LEU B 1 120 ? -0.747 24.641 8.18 1 91.88 120 LEU B N 1
ATOM 2301 C CA . LEU B 1 120 ? -0.188 25.906 8.641 1 91.88 120 LEU B CA 1
ATOM 2302 C C . LEU B 1 120 ? -1.295 26.906 8.961 1 91.88 120 LEU B C 1
ATOM 2304 O O . LEU B 1 120 ? -2.279 27 8.227 1 91.88 120 LEU B O 1
ATOM 2308 N N . ASN B 1 121 ? -1.077 27.594 10.078 1 92.25 121 ASN B N 1
ATOM 2309 C CA . ASN B 1 121 ? -1.963 28.719 10.344 1 92.25 121 ASN B CA 1
ATOM 2310 C C . ASN B 1 121 ? -1.463 30 9.672 1 92.25 121 ASN B C 1
ATOM 2312 O O . ASN B 1 121 ? -0.505 29.969 8.898 1 92.25 121 ASN B O 1
ATOM 2316 N N . GLU B 1 122 ? -2.213 31.094 9.891 1 88.12 122 GLU B N 1
ATOM 2317 C CA . GLU B 1 122 ? -1.89 32.344 9.195 1 88.12 122 GLU B CA 1
ATOM 2318 C C . GLU B 1 122 ? -0.444 32.75 9.453 1 88.12 122 GLU B C 1
ATOM 2320 O O . GLU B 1 122 ? 0.258 33.188 8.531 1 88.12 122 GLU B O 1
ATOM 2325 N N . TYR B 1 123 ? -0.04 32.656 10.648 1 88.19 123 TYR B N 1
ATOM 2326 C CA . TYR B 1 123 ? 1.329 33.031 10.992 1 88.19 123 TYR B CA 1
ATOM 2327 C C . TYR B 1 123 ? 2.33 32.094 10.305 1 88.19 123 TYR B C 1
ATOM 2329 O O . TYR B 1 123 ? 3.34 32.562 9.766 1 88.19 123 TYR B O 1
ATOM 2337 N N . GLY B 1 124 ? 2.086 30.859 10.359 1 88 124 GLY B N 1
ATOM 2338 C CA . GLY B 1 124 ? 2.961 29.906 9.711 1 88 124 GLY B CA 1
ATOM 2339 C C . GLY B 1 124 ? 3.092 30.125 8.219 1 88 124 GLY B C 1
ATOM 2340 O O . GLY B 1 124 ? 4.18 30 7.656 1 88 124 GLY B O 1
ATOM 2341 N N . LYS B 1 125 ? 1.98 30.453 7.582 1 85.31 125 LYS B N 1
ATOM 2342 C CA . LYS B 1 125 ? 1.992 30.734 6.148 1 85.31 125 LYS B CA 1
ATOM 2343 C C . LYS B 1 125 ? 2.9 31.922 5.836 1 85.31 125 LYS B C 1
ATOM 2345 O O . LYS B 1 125 ? 3.637 31.906 4.848 1 85.31 125 LYS B O 1
ATOM 2350 N N . LYS B 1 126 ? 2.795 32.906 6.617 1 83.75 126 LYS B N 1
ATOM 2351 C CA . LYS B 1 126 ? 3.617 34.094 6.434 1 83.75 126 LYS B CA 1
ATOM 2352 C C . LYS B 1 126 ? 5.102 33.75 6.562 1 83.75 126 LYS B C 1
ATOM 2354 O O . LYS B 1 126 ? 5.918 34.219 5.762 1 83.75 126 LYS B O 1
ATOM 2359 N N . VAL B 1 127 ? 5.391 33 7.508 1 83.19 127 VAL B N 1
ATOM 2360 C CA . VAL B 1 127 ? 6.777 32.625 7.766 1 83.19 127 VAL B CA 1
ATOM 2361 C C . VAL B 1 127 ? 7.332 31.828 6.582 1 83.19 127 VAL B C 1
ATOM 2363 O O . VAL B 1 127 ? 8.445 32.062 6.129 1 83.19 127 VAL B O 1
ATOM 2366 N N . VAL B 1 128 ? 6.531 30.891 6.133 1 78.38 128 VAL B N 1
ATOM 2367 C CA . VAL B 1 128 ? 6.965 30.031 5.039 1 78.38 128 VAL B CA 1
ATOM 2368 C C . VAL B 1 128 ? 7.07 30.844 3.752 1 78.38 128 VAL B C 1
ATOM 2370 O O . VAL B 1 128 ? 7.988 30.641 2.955 1 78.38 128 VAL B O 1
ATOM 2373 N N . ALA B 1 129 ? 6.086 31.688 3.486 1 75.25 129 ALA B N 1
ATOM 2374 C CA . ALA B 1 129 ? 6.102 32.531 2.305 1 75.25 129 ALA B CA 1
ATOM 2375 C C . ALA B 1 129 ? 7.348 33.438 2.283 1 75.25 129 ALA B C 1
ATOM 2377 O O . ALA B 1 129 ? 7.941 33.656 1.224 1 75.25 129 ALA B O 1
ATOM 2378 N N . GLU B 1 130 ? 7.613 33.906 3.34 1 69.75 130 GLU B N 1
ATOM 2379 C CA . GLU B 1 130 ? 8.797 34.781 3.443 1 69.75 130 GLU B CA 1
ATOM 2380 C C . GLU B 1 130 ? 10.062 33.969 3.125 1 69.75 130 GLU B C 1
ATOM 2382 O O . GLU B 1 130 ? 10.984 34.5 2.494 1 69.75 130 GLU B O 1
ATOM 2387 N N . ARG B 1 131 ? 9.875 32.75 3.479 1 67.81 131 ARG B N 1
ATOM 2388 C CA . ARG B 1 131 ? 11.023 31.891 3.203 1 67.81 131 ARG B CA 1
ATOM 2389 C C . ARG B 1 131 ? 11.047 31.453 1.739 1 67.81 131 ARG B C 1
ATOM 2391 O O . ARG B 1 131 ? 12.117 31.281 1.157 1 67.81 131 ARG B O 1
ATOM 2398 N N . HIS B 1 132 ? 9.75 31.094 1.3 1 60.72 132 HIS B N 1
ATOM 2399 C CA . HIS B 1 132 ? 9.617 30.625 -0.077 1 60.72 132 HIS B CA 1
ATOM 2400 C C . HIS B 1 132 ? 9.773 31.781 -1.062 1 60.72 132 HIS B C 1
ATOM 2402 O O . HIS B 1 132 ? 10.133 31.562 -2.221 1 60.72 132 HIS B O 1
ATOM 2408 N N . LYS B 1 133 ? 9 33.031 -0.909 1 55.91 133 LYS B N 1
ATOM 2409 C CA . LYS B 1 133 ? 9.305 34.188 -1.776 1 55.91 133 LYS B CA 1
ATOM 2410 C C . LYS B 1 133 ? 10.797 34.25 -2.096 1 55.91 133 LYS B C 1
ATOM 2412 O O . LYS B 1 133 ? 11.18 34.625 -3.201 1 55.91 133 LYS B O 1
ATOM 2417 N N . GLU B 1 134 ? 11.383 33.875 -1.127 1 47.72 134 GLU B N 1
ATOM 2418 C CA . GLU B 1 134 ? 12.797 33.781 -1.481 1 47.72 134 GLU B CA 1
ATOM 2419 C C . GLU B 1 134 ? 13.055 32.625 -2.439 1 47.72 134 GLU B C 1
ATOM 2421 O O . GLU B 1 134 ? 14.086 32.594 -3.113 1 47.72 134 GLU B O 1
ATOM 2426 N N . ARG B 1 135 ? 12.031 31.516 -2.381 1 46.16 135 ARG B N 1
ATOM 2427 C CA . ARG B 1 135 ? 12.258 30.359 -3.254 1 46.16 135 ARG B CA 1
ATOM 2428 C C . ARG B 1 135 ? 11.203 30.297 -4.355 1 46.16 135 ARG B C 1
ATOM 2430 O O . ARG B 1 135 ? 11.25 29.406 -5.215 1 46.16 135 ARG B O 1
ATOM 2437 N N . GLY B 1 136 ? 10.32 31.219 -4.57 1 44.09 136 GLY B N 1
ATOM 2438 C CA . GLY B 1 136 ? 9.414 31.266 -5.703 1 44.09 136 GLY B CA 1
ATOM 2439 C C . GLY B 1 136 ? 8.203 30.359 -5.539 1 44.09 136 GLY B C 1
ATOM 2440 O O . GLY B 1 136 ? 7.48 30.094 -6.504 1 44.09 136 GLY B O 1
ATOM 2441 N N . SER B 1 137 ? 7.902 29.562 -4.527 1 48.31 137 SER B N 1
ATOM 2442 C CA . SER B 1 137 ? 6.957 28.469 -4.641 1 48.31 137 SER B CA 1
ATOM 2443 C C . SER B 1 137 ? 5.539 28.906 -4.289 1 48.31 137 SER B C 1
ATOM 2445 O O . SER B 1 137 ? 5.344 29.688 -3.352 1 48.31 137 SER B O 1
ATOM 2447 N N . HIS B 1 138 ? 4.52 29 -5.266 1 45.25 138 HIS B N 1
ATOM 2448 C CA . HIS B 1 138 ? 3.104 29.344 -5.242 1 45.25 138 HIS B CA 1
ATOM 2449 C C . HIS B 1 138 ? 2.316 28.359 -4.375 1 45.25 138 HIS B C 1
ATOM 2451 O O . HIS B 1 138 ? 2.41 27.141 -4.562 1 45.25 138 HIS B O 1
ATOM 2457 N N . HIS B 1 139 ? 1.898 28.797 -3.186 1 55.81 139 HIS B N 1
ATOM 2458 C CA . HIS B 1 139 ? 0.934 28.062 -2.379 1 55.81 139 HIS B CA 1
ATOM 2459 C C . HIS B 1 139 ? -0.461 28.125 -2.992 1 55.81 139 HIS B C 1
ATOM 2461 O O . HIS B 1 139 ? -0.976 29.203 -3.264 1 55.81 139 HIS B O 1
ATOM 2467 N N . GLU B 1 140 ? -0.895 27.062 -3.609 1 55.22 140 GLU B N 1
ATOM 2468 C CA . GLU B 1 140 ? -2.119 27.031 -4.402 1 55.22 140 GLU B CA 1
ATOM 2469 C C . GLU B 1 140 ? -3.34 27.375 -3.549 1 55.22 140 GLU B C 1
ATOM 2471 O O . GLU B 1 140 ? -4.121 28.25 -3.898 1 55.22 140 GLU B O 1
ATOM 2476 N N . ALA B 1 141 ? -3.771 26.438 -2.66 1 57.12 141 ALA B N 1
ATOM 2477 C CA . ALA B 1 141 ? -5.086 26.609 -2.047 1 57.12 141 ALA B CA 1
ATOM 2478 C C . ALA B 1 141 ? -4.973 27.359 -0.722 1 57.12 141 ALA B C 1
ATOM 2480 O O . ALA B 1 141 ? -4.059 27.109 0.066 1 57.12 141 ALA B O 1
ATOM 2481 N N . ASN B 1 142 ? -5.75 28.375 -0.592 1 74.62 142 ASN B N 1
ATOM 2482 C CA . ASN B 1 142 ? -5.902 29.031 0.696 1 74.62 142 ASN B CA 1
ATOM 2483 C C . ASN B 1 142 ? -6.875 28.281 1.604 1 74.62 142 ASN B C 1
ATOM 2485 O O . ASN B 1 142 ? -8.094 28.438 1.475 1 74.62 142 ASN B O 1
ATOM 2489 N N . ILE B 1 143 ? -6.426 27.344 2.375 1 85.25 143 ILE B N 1
ATOM 2490 C CA . ILE B 1 143 ? -7.262 26.484 3.221 1 85.25 143 ILE B CA 1
ATOM 2491 C C . ILE B 1 143 ? -6.844 26.641 4.68 1 85.25 143 ILE B C 1
ATOM 2493 O O . ILE B 1 143 ? -5.648 26.703 4.988 1 85.25 143 ILE B O 1
ATOM 2497 N N . SER B 1 144 ? -7.887 26.906 5.562 1 90 144 SER B N 1
ATOM 2498 C CA . SER B 1 144 ? -7.633 26.922 7 1 90 144 SER B CA 1
ATOM 2499 C C . SER B 1 144 ? -8.109 25.641 7.668 1 90 144 SER B C 1
ATOM 2501 O O . SER B 1 144 ? -8.93 24.906 7.102 1 90 144 SER B O 1
ATOM 2503 N N . ILE B 1 145 ? -7.652 25.375 8.844 1 95.56 145 ILE B N 1
ATOM 2504 C CA . ILE B 1 145 ? -8.062 24.203 9.609 1 95.56 145 ILE B CA 1
ATOM 2505 C C . ILE B 1 145 ? -9.547 24.281 9.93 1 95.56 145 ILE B C 1
ATOM 2507 O O . ILE B 1 145 ? -10.227 23.266 10.016 1 95.56 145 ILE B O 1
ATOM 2511 N N . GLU B 1 146 ? -10.047 25.5 10.109 1 94.75 146 GLU B N 1
ATOM 2512 C CA . GLU B 1 146 ? -11.469 25.719 10.367 1 94.75 146 GLU B CA 1
ATOM 2513 C C . GLU B 1 146 ? -12.312 25.328 9.164 1 94.75 146 GLU B C 1
ATOM 2515 O O . GLU B 1 146 ? -13.414 24.797 9.32 1 94.75 146 GLU B O 1
ATOM 2520 N N . ASP B 1 147 ? -11.797 25.672 8.023 1 94.19 147 ASP B N 1
ATOM 2521 C CA . ASP B 1 147 ? -12.484 25.266 6.805 1 94.19 147 ASP B CA 1
ATOM 2522 C C . ASP B 1 147 ? -12.625 23.734 6.742 1 94.19 147 ASP B C 1
ATOM 2524 O O . ASP B 1 147 ? -13.68 23.219 6.387 1 94.19 147 ASP B O 1
ATOM 2528 N N . ILE B 1 148 ? -11.617 23.047 7.062 1 96.06 148 ILE B N 1
ATOM 2529 C CA . ILE B 1 148 ? -11.578 21.594 7.051 1 96.06 148 ILE B CA 1
ATOM 2530 C C . ILE B 1 148 ? -12.578 21.031 8.062 1 96.06 148 ILE B C 1
ATOM 2532 O O . ILE B 1 148 ? -13.391 20.172 7.734 1 96.06 148 ILE B O 1
ATOM 2536 N N . ALA B 1 149 ? -12.492 21.547 9.258 1 97.69 149 ALA B N 1
ATOM 2537 C CA . ALA B 1 149 ? -13.383 21.094 10.328 1 97.69 149 ALA B CA 1
ATOM 2538 C C . ALA B 1 149 ? -14.844 21.312 9.953 1 97.69 149 ALA B C 1
ATOM 2540 O O . ALA B 1 149 ? -15.68 20.422 10.156 1 97.69 149 ALA B O 1
ATOM 2541 N N . LYS B 1 150 ? -15.102 22.422 9.422 1 97.62 150 LYS B N 1
ATOM 2542 C CA . LYS B 1 150 ? -16.469 22.75 9.031 1 97.62 150 LYS B CA 1
ATOM 2543 C C . LYS B 1 150 ? -16.969 21.812 7.949 1 97.62 150 LYS B C 1
ATOM 2545 O O . LYS B 1 150 ? -18.109 21.344 8 1 97.62 150 LYS B O 1
ATOM 2550 N N . TYR B 1 151 ? -16.141 21.594 6.98 1 97.81 151 TYR B N 1
ATOM 2551 C CA . TYR B 1 151 ? -16.531 20.703 5.898 1 97.81 151 TYR B CA 1
ATOM 2552 C C . TYR B 1 151 ? -16.859 19.312 6.434 1 97.81 151 TYR B C 1
ATOM 2554 O O . TYR B 1 151 ? -17.891 18.734 6.07 1 97.81 151 TYR B O 1
ATOM 2562 N N . LEU B 1 152 ? -16.016 18.734 7.277 1 98.56 152 LEU B N 1
ATOM 2563 C CA . LEU B 1 152 ? -16.188 17.391 7.824 1 98.56 152 LEU B CA 1
ATOM 2564 C C . LEU B 1 152 ? -17.438 17.328 8.703 1 98.56 152 LEU B C 1
ATOM 2566 O O . LEU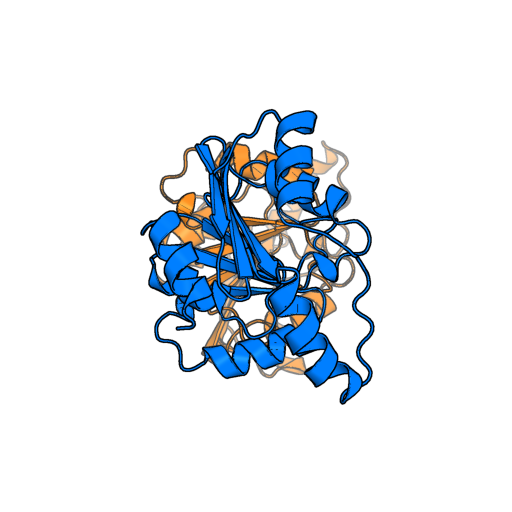 B 1 152 ? -18.141 16.312 8.719 1 98.56 152 LEU B O 1
ATOM 2570 N N . GLU B 1 153 ? -17.688 18.391 9.406 1 98.44 153 GLU B N 1
ATOM 2571 C CA . GLU B 1 153 ? -18.891 18.453 10.234 1 98.44 153 GLU B CA 1
ATOM 2572 C C . GLU B 1 153 ? -20.156 18.469 9.383 1 98.44 153 GLU B C 1
ATOM 2574 O O . GLU B 1 153 ? -21.078 17.703 9.617 1 98.44 153 GLU B O 1
ATOM 2579 N N . VAL B 1 154 ? -20.141 19.297 8.414 1 98.38 154 VAL B N 1
ATOM 2580 C CA . VAL B 1 154 ? -21.344 19.516 7.605 1 98.38 154 VAL B CA 1
ATOM 2581 C C . VAL B 1 154 ? -21.609 18.281 6.738 1 98.38 154 VAL B C 1
ATOM 2583 O O . VAL B 1 154 ? -22.75 17.797 6.672 1 98.38 154 VAL B O 1
ATOM 2586 N N . GLU B 1 155 ? -20.625 17.766 6.098 1 98.38 155 GLU B N 1
ATOM 2587 C CA . GLU B 1 155 ? -20.812 16.719 5.094 1 98.38 155 GLU B CA 1
ATOM 2588 C C . GLU B 1 155 ? -20.906 15.344 5.738 1 98.38 155 GLU B C 1
ATOM 2590 O O . GLU B 1 155 ? -21.562 14.445 5.203 1 98.38 155 GLU B O 1
ATOM 2595 N N . TYR B 1 156 ? -20.25 15.148 6.938 1 98.56 156 TYR B N 1
ATOM 2596 C CA . TYR B 1 156 ? -20.141 13.789 7.453 1 98.56 156 TYR B CA 1
ATOM 2597 C C . TYR B 1 156 ? -20.531 13.727 8.922 1 98.56 156 TYR B C 1
ATOM 2599 O O . TYR B 1 156 ? -20.469 12.664 9.547 1 98.56 156 TYR B O 1
ATOM 2607 N N . ALA B 1 157 ? -20.875 14.82 9.539 1 98.06 157 ALA B N 1
ATOM 2608 C CA . ALA B 1 157 ? -21.219 14.914 10.953 1 98.06 157 ALA B CA 1
ATOM 2609 C C . ALA B 1 157 ? -20.047 14.5 11.836 1 98.06 157 ALA B C 1
ATOM 2611 O O . ALA B 1 157 ? -20.234 13.898 12.891 1 98.06 157 ALA B O 1
ATOM 2612 N N . LEU B 1 158 ? -18.875 14.758 11.328 1 98.38 158 LEU B N 1
ATOM 2613 C CA . LEU B 1 158 ? -17.656 14.469 12.094 1 98.38 158 LEU B CA 1
ATOM 2614 C C . LEU B 1 158 ? -17.219 15.695 12.883 1 98.38 158 LEU B C 1
ATOM 2616 O O . LEU B 1 158 ? -16.766 16.688 12.297 1 98.38 158 LEU B O 1
ATOM 2620 N N . ILE B 1 159 ? -17.281 15.594 14.188 1 97.44 159 ILE B N 1
ATOM 2621 C CA . ILE B 1 159 ? -16.875 16.688 15.07 1 97.44 159 ILE B CA 1
ATOM 2622 C C . ILE B 1 159 ? -15.539 16.344 15.727 1 97.44 159 ILE B C 1
ATOM 2624 O O . ILE B 1 159 ? -15.391 15.266 16.312 1 97.44 159 ILE B O 1
ATOM 2628 N N . GLY B 1 160 ? -14.641 17.234 15.531 1 97.44 160 GLY B N 1
ATOM 2629 C CA . GLY B 1 160 ? -13.312 16.984 16.062 1 97.44 160 GLY B CA 1
ATOM 2630 C C . GLY B 1 160 ? -12.789 18.109 16.938 1 97.44 160 GLY B C 1
ATOM 2631 O O . GLY B 1 160 ? -13.531 19.016 17.297 1 97.44 160 GLY B O 1
ATOM 2632 N N . GLU B 1 161 ? -11.617 17.953 17.375 1 97.62 161 GLU B N 1
ATOM 2633 C CA . GLU B 1 161 ? -10.891 18.938 18.172 1 97.62 161 GLU B CA 1
ATOM 2634 C C . GLU B 1 161 ? -9.82 19.641 17.328 1 97.62 161 GLU B C 1
ATOM 2636 O O . GLU B 1 161 ? -9.195 19.016 16.469 1 97.62 161 GLU B O 1
ATOM 2641 N N . ILE B 1 162 ? -9.703 20.922 17.641 1 97.94 162 ILE B N 1
ATOM 2642 C CA . ILE B 1 162 ? -8.633 21.703 17.016 1 97.94 162 ILE B CA 1
ATOM 2643 C C . ILE B 1 162 ? -7.645 22.172 18.078 1 97.94 162 ILE B C 1
ATOM 2645 O O . ILE B 1 162 ? -8.039 22.734 19.094 1 97.94 162 ILE B O 1
ATOM 2649 N N . LYS B 1 163 ? -6.469 21.891 17.875 1 97.56 163 LYS B N 1
ATOM 2650 C CA . LYS B 1 163 ? -5.391 22.438 18.688 1 97.56 163 LYS B CA 1
ATOM 2651 C C . LYS B 1 163 ? -4.594 23.469 17.906 1 97.56 163 LYS B C 1
ATOM 2653 O O . LYS B 1 163 ? -4.004 23.156 16.875 1 97.56 163 LYS B O 1
ATOM 2658 N N . GLN B 1 164 ? -4.59 24.656 18.422 1 95.75 164 GLN B N 1
ATOM 2659 C CA . GLN B 1 164 ? -3.836 25.719 17.766 1 95.75 164 GLN B CA 1
ATOM 2660 C C . GLN B 1 164 ? -2.371 25.703 18.188 1 95.75 164 GLN B C 1
ATOM 2662 O O . GLN B 1 164 ? -2.068 25.562 19.375 1 95.75 164 GLN B O 1
ATOM 2667 N N . GLY B 1 165 ? -1.556 25.672 17.172 1 93.5 165 GLY B N 1
ATOM 2668 C CA . GLY B 1 165 ? -0.131 25.766 17.453 1 93.5 165 GLY B CA 1
ATOM 2669 C C . GLY B 1 165 ? 0.482 27.078 16.984 1 93.5 165 GLY B C 1
ATOM 2670 O O . GLY B 1 165 ? -0.235 28 16.594 1 93.5 165 GLY B O 1
ATOM 2671 N N . GLU B 1 166 ? 1.819 27.234 17.219 1 91.25 166 GLU B N 1
ATOM 2672 C CA . GLU B 1 166 ? 2.5 28.469 16.828 1 91.25 166 GLU B CA 1
ATOM 2673 C C . GLU B 1 166 ? 2.412 28.688 15.328 1 91.25 166 GLU B C 1
ATOM 2675 O O . GLU B 1 166 ? 1.991 29.766 14.883 1 91.25 166 GLU B O 1
ATOM 2680 N N . ARG B 1 167 ? 2.713 27.609 14.57 1 92.75 167 ARG B N 1
ATOM 2681 C CA . ARG B 1 167 ? 2.744 27.766 13.117 1 92.75 167 ARG B CA 1
ATOM 2682 C C . ARG B 1 167 ? 1.762 26.812 12.445 1 92.75 167 ARG B C 1
ATOM 2684 O O . ARG B 1 167 ? 1.328 27.047 11.32 1 92.75 167 ARG B O 1
ATOM 2691 N N . THR B 1 168 ? 1.456 25.766 13.156 1 95.06 168 THR B N 1
ATOM 2692 C CA . THR B 1 168 ? 0.637 24.703 12.594 1 95.06 168 THR B CA 1
ATOM 2693 C C . THR B 1 168 ? -0.522 24.359 13.523 1 95.06 168 THR B C 1
ATOM 2695 O O . THR B 1 168 ? -0.326 24.172 14.727 1 95.06 168 THR B O 1
ATOM 2698 N N . ASP B 1 169 ? -1.729 24.359 13 1 97.19 169 ASP B N 1
ATOM 2699 C CA . ASP B 1 169 ? -2.9 23.906 13.734 1 97.19 169 ASP B CA 1
ATOM 2700 C C . ASP B 1 169 ? -3.195 22.438 13.43 1 97.19 169 ASP B C 1
ATOM 2702 O O . ASP B 1 169 ? -2.893 21.953 12.336 1 97.19 169 ASP B O 1
ATOM 2706 N N . ILE B 1 170 ? -3.752 21.734 14.406 1 98.19 170 ILE B N 1
ATOM 2707 C CA . ILE B 1 170 ? -4.02 20.312 14.289 1 98.19 170 ILE B CA 1
ATOM 2708 C C . ILE B 1 170 ? -5.504 20.031 14.508 1 98.19 170 ILE B C 1
ATOM 2710 O O . ILE B 1 170 ? -6.105 20.562 15.445 1 98.19 170 ILE B O 1
ATOM 2714 N N . PHE B 1 171 ? -6.137 19.359 13.656 1 98.5 171 PHE B N 1
ATOM 2715 C CA . PHE B 1 171 ? -7.5 18.859 13.789 1 98.5 171 PHE B CA 1
ATOM 2716 C C . PHE B 1 171 ? -7.512 17.344 13.953 1 98.5 171 PHE B C 1
ATOM 2718 O O . PHE B 1 171 ? -6.789 16.641 13.242 1 98.5 171 PHE B O 1
ATOM 2725 N N . ILE B 1 172 ? -8.219 16.766 14.906 1 98.75 172 ILE B N 1
ATOM 2726 C CA . ILE B 1 172 ? -8.391 15.328 15.039 1 98.75 172 ILE B CA 1
ATOM 2727 C C . ILE B 1 172 ? -9.867 15.008 15.289 1 98.75 172 ILE B C 1
ATOM 2729 O O . ILE B 1 172 ? -10.547 15.727 16.031 1 98.75 172 ILE B O 1
ATOM 2733 N N . SER B 1 173 ? -10.367 14.023 14.695 1 98.62 173 SER B N 1
ATOM 2734 C CA . SER B 1 173 ? -11.734 13.547 14.875 1 98.62 173 SER B CA 1
ATOM 2735 C C . SER B 1 173 ? -11.812 12.031 14.75 1 98.62 173 SER B C 1
ATOM 2737 O O . SER B 1 173 ? -11.023 11.422 14.023 1 98.62 173 SER B O 1
ATOM 2739 N N . LYS B 1 174 ? -12.734 11.43 15.43 1 97.81 174 LYS B N 1
ATOM 2740 C CA . LYS B 1 174 ? -13.102 10.031 15.211 1 97.81 174 LYS B CA 1
ATOM 2741 C C . LYS B 1 174 ? -14.227 9.906 14.195 1 97.81 174 LYS B C 1
ATOM 2743 O O . LYS B 1 174 ? -15.172 10.703 14.211 1 97.81 174 LYS B O 1
ATOM 2748 N N . LYS B 1 175 ? -14.07 9.023 13.328 1 97.06 175 LYS B N 1
ATOM 2749 C CA . LYS B 1 175 ? -15.141 8.742 12.367 1 97.06 175 LYS B CA 1
ATOM 2750 C C . LYS B 1 175 ? -16.25 7.93 13.008 1 97.06 175 LYS B C 1
ATOM 2752 O O . LYS B 1 175 ? -16 6.879 13.609 1 97.06 175 LYS B O 1
#

Foldseek 3Di:
DDPVLVVLDVVQAADAWEEEEEACQLPPNVLSNQVSHHQYEYEDQDPVSLVNNCVNCVPRPRVVSYDYYHDDLLDDPAAFQRTLEYEYEQCLLVHPCSLSSLVSSNRNHHQQGKYKYKHWDPQLVVVVCVVCVVVPDDRHHDDDPVNSQVSCCVVPVWHWDWDDDPTMIMTMTGD/DDPVLVVLDVVQAADAWEEEEEACQLPPNVLSNQVSHYQYEYEDQDPVSLVNNCVNCVPRPRVVSYDYYHDDLLDDPAAFQRTLEYEYEQCLLVHPCSLSSLVSSNRNHHQQGKYKYKHWDPQLVVVVCVVCVVVPDDRHHDDDPVNSQVSCCVVPVWHWDWDDDPTMIMTMTGD

Secondary structure (DSSP, 8-state):
--HHHHHHHHHH----SEEEEE--TTSHHHHHHHHTT-EEEEEES-HHHHHHHHHHHTT-TTGGGEEEEE--TTS--S-TT-EEEEEEES-GGG-TTHHHHHHHHHHHEEEEEEEEEEEE-HHHHHHHHHHHTTTT--------HHHHHHHHHHHH---EEEE--SSEEEEEEE-/--HHHHHHHHHH----SEEEEE--TTSHHHHHHHHTT-EEEEEES-HHHHHHHHHHHTT-TTGGGEEEEE--TTS--S-TT-EEEEEEES-GGG-TTHHHHHHHHHHHEEEEEEEEEEEE-HHHHHHHHHHHTTTT--------HHHHHHHHHHHH---EEEE--SSEEEEEEE-

Radius of gyration: 21.98 Å; Cα contacts (8 Å, |Δi|>4): 741; chains: 2; bounding box: 42×67×45 Å